Protein AF-A0A814RM51-F1 (afdb_monomer_lite)

Secondary structure (DSSP, 8-state):
-HHHHHHHHHHHHHHHHHHHHHHHHHHHHHHHHHHHHHHHHHHHHHTTS---HHHHHHHHHHHHHHHHHHHHHHHHHHHH-GGGHHHHHHHHHHHHHHHHHHHHHHHHHHHHHHHHHHHHHHHHHHHHHHHHHHHHTT-HHHHHHHHHHHHHHHHHHHHHHHHHHHHHHHHHHTTS-SSHHHHHHHHHHHHHHHHHHHHHHHHHHHHHHHHHHHHHHHHHHHHHTT-

Sequence (227 aa):
MTTYRENFEQRLDLSQKMHFQLNKFNKQYLFYEQWLENIQRTHDTISEQTLTTDERLQRYHDIQIELDKRKQIINALIHDYPQIVQFISIPIQQLLGNIERIKTNLTRKQEEYENQNQQQKDYRSRIKFLFEWLKQTHKYEPLKRENETIRDRIEKILNKVKTFTNRKRQELHQSIDSGYVNDLILTLTERKCDQQIIRSLEKKQEDILQDLLNLKNETTKTIENLD

pLDDT: mean 74.68, std 17.74, range [38.12, 96.5]

Foldseek 3Di:
DVVVVVVVVVVVVLVVLLVVLVVVVVVVLVVLVVVLVVLVVVLVCLVVDPDDLVVSLVVLVVSLVVLVVVLVVLVCSLVVRVSCNVPCVVSSVVSNVSSVVSNVVSVVVSVVSVVVVVVVVVVVVVVVVVVVVCVVVVVVVVVVVVVVVVVVVVVVVVVVVVVVVVVVVVVVVVPDDDPDVVVVCVVVVVVVVVVVVVVVVVVVVVVVVVVVVVVVVVVVVVVVVVD

Structure (mmCIF, N/CA/C/O backbone):
data_AF-A0A814RM51-F1
#
_entry.id   AF-A0A814RM51-F1
#
loop_
_atom_site.group_PDB
_atom_site.id
_atom_site.type_symbol
_atom_site.label_atom_id
_atom_site.label_alt_id
_atom_site.label_comp_id
_atom_site.label_asym_id
_atom_site.label_entity_id
_atom_site.label_seq_id
_atom_site.pdbx_PDB_ins_code
_atom_site.Cartn_x
_atom_site.Cartn_y
_atom_site.Cartn_z
_atom_site.occupancy
_atom_site.B_iso_or_equiv
_atom_site.auth_seq_id
_atom_site.auth_comp_id
_atom_site.auth_asym_id
_atom_site.auth_atom_id
_atom_site.pdbx_PDB_model_num
ATOM 1 N N . MET A 1 1 ? 41.193 6.988 -49.907 1.00 56.72 1 MET A N 1
ATOM 2 C CA . MET A 1 1 ? 39.866 7.631 -49.740 1.00 56.72 1 MET A CA 1
ATOM 3 C C . MET A 1 1 ? 38.816 6.719 -49.093 1.00 56.72 1 MET A C 1
ATOM 5 O O . MET A 1 1 ? 37.845 7.247 -48.573 1.00 56.72 1 MET A O 1
ATOM 9 N N . THR A 1 2 ? 38.983 5.393 -49.075 1.00 61.75 2 THR A N 1
ATOM 10 C CA . THR A 1 2 ? 38.012 4.421 -48.524 1.00 61.75 2 THR A CA 1
ATOM 11 C C . THR A 1 2 ? 37.885 4.453 -46.994 1.00 61.75 2 THR A C 1
ATOM 13 O O . THR A 1 2 ? 36.776 4.523 -46.480 1.00 61.75 2 THR A O 1
ATOM 16 N N . THR A 1 3 ? 38.999 4.567 -46.267 1.00 66.50 3 THR A N 1
ATOM 17 C CA . THR A 1 3 ? 39.033 4.617 -44.789 1.00 66.50 3 THR A CA 1
ATOM 18 C C . THR A 1 3 ? 38.298 5.810 -44.172 1.00 66.50 3 THR A C 1
ATOM 20 O O . THR A 1 3 ? 37.753 5.712 -43.076 1.00 66.50 3 THR A O 1
ATOM 23 N N . TYR A 1 4 ? 38.254 6.956 -44.858 1.00 70.69 4 TYR A N 1
ATOM 24 C CA . TYR A 1 4 ? 37.533 8.140 -44.369 1.00 70.69 4 TYR A CA 1
ATOM 25 C C . TYR A 1 4 ? 36.013 7.973 -44.476 1.00 70.69 4 TYR A C 1
ATOM 27 O O . TYR A 1 4 ? 35.275 8.421 -43.601 1.00 70.69 4 TYR A O 1
ATOM 35 N N . ARG A 1 5 ? 35.557 7.302 -45.539 1.00 73.69 5 ARG A N 1
ATOM 36 C CA . ARG A 1 5 ? 34.144 7.017 -45.786 1.00 73.69 5 ARG A CA 1
ATOM 37 C C . ARG A 1 5 ? 33.615 5.954 -44.825 1.00 73.69 5 ARG A C 1
ATOM 39 O O . ARG A 1 5 ? 32.585 6.178 -44.205 1.00 73.69 5 ARG A O 1
ATOM 46 N N . GLU A 1 6 ? 34.362 4.871 -44.628 1.00 75.56 6 GLU A N 1
ATOM 47 C CA . GLU A 1 6 ? 34.014 3.806 -43.675 1.00 75.56 6 GLU A CA 1
ATOM 48 C C . GLU A 1 6 ? 33.914 4.337 -42.236 1.00 75.56 6 GLU A C 1
ATOM 50 O O . GLU A 1 6 ? 32.940 4.068 -41.537 1.00 75.56 6 GLU A O 1
ATOM 55 N N . ASN A 1 7 ? 34.863 5.179 -41.809 1.00 78.25 7 ASN A N 1
ATOM 56 C CA . ASN A 1 7 ? 34.813 5.822 -40.492 1.00 78.25 7 ASN A CA 1
ATOM 57 C C . ASN A 1 7 ? 33.611 6.767 -40.334 1.00 78.25 7 ASN A C 1
ATOM 59 O O . ASN A 1 7 ? 33.063 6.900 -39.239 1.00 78.25 7 ASN A O 1
ATOM 63 N N . PHE A 1 8 ? 33.205 7.452 -41.405 1.00 78.62 8 PHE A N 1
ATOM 64 C CA . PHE A 1 8 ? 32.035 8.326 -41.381 1.00 78.62 8 PHE A CA 1
ATOM 65 C C . PHE A 1 8 ? 30.731 7.521 -41.306 1.00 78.62 8 PHE A C 1
ATOM 67 O O . PHE A 1 8 ? 29.866 7.833 -40.490 1.00 78.62 8 PHE A O 1
ATOM 74 N N . GLU A 1 9 ? 30.617 6.449 -42.091 1.00 81.50 9 GLU A N 1
ATOM 75 C CA . GLU A 1 9 ? 29.465 5.541 -42.086 1.00 81.50 9 GLU A CA 1
ATOM 76 C C . GLU A 1 9 ? 29.298 4.850 -40.719 1.00 81.50 9 GLU A C 1
ATOM 78 O O . GLU A 1 9 ? 28.191 4.814 -40.184 1.00 81.50 9 GLU A O 1
ATOM 83 N N . GLN A 1 10 ? 30.393 4.418 -40.080 1.00 81.38 10 GLN A N 1
ATOM 84 C CA . GLN A 1 10 ? 30.362 3.856 -38.721 1.00 81.38 10 GLN A CA 1
ATOM 85 C C . GLN A 1 10 ? 29.896 4.866 -37.662 1.00 81.38 10 GLN A C 1
ATOM 87 O O . GLN A 1 10 ? 29.136 4.519 -36.756 1.00 81.38 10 GLN A O 1
ATOM 92 N N . ARG A 1 11 ? 30.321 6.133 -37.765 1.00 82.06 11 ARG A N 1
ATOM 93 C CA . ARG A 1 11 ? 29.866 7.199 -36.855 1.00 82.06 11 ARG A CA 1
ATOM 94 C C . ARG A 1 11 ? 28.383 7.511 -37.040 1.00 82.06 11 ARG A C 1
ATOM 96 O O . ARG A 1 11 ? 27.687 7.738 -36.050 1.00 82.06 11 ARG A O 1
ATOM 103 N N . LEU A 1 12 ? 27.905 7.512 -38.284 1.00 85.81 12 LEU A N 1
ATOM 104 C CA . LEU A 1 12 ? 26.496 7.727 -38.604 1.00 85.81 12 LEU A CA 1
ATOM 105 C C . LEU A 1 12 ? 25.621 6.601 -38.027 1.00 85.81 12 LEU A C 1
ATOM 107 O O . LEU A 1 12 ? 24.632 6.884 -37.353 1.00 85.81 12 LEU A O 1
ATOM 111 N N . ASP A 1 13 ? 26.021 5.343 -38.225 1.00 89.12 13 ASP A N 1
ATOM 112 C CA . ASP A 1 13 ? 25.324 4.165 -37.692 1.00 89.12 13 ASP A CA 1
ATOM 113 C C . ASP A 1 13 ? 25.284 4.170 -36.153 1.00 89.12 13 ASP A C 1
ATOM 115 O O . ASP A 1 13 ? 24.227 3.970 -35.548 1.00 89.12 13 ASP A O 1
ATOM 119 N N . LEU A 1 14 ? 26.404 4.495 -35.494 1.00 88.19 14 LEU A N 1
ATOM 120 C CA . LEU A 1 14 ? 26.442 4.634 -34.036 1.00 88.19 14 LEU A CA 1
ATOM 121 C C . LEU A 1 14 ? 25.493 5.736 -33.544 1.00 88.19 14 LEU A C 1
ATOM 123 O O . LEU A 1 14 ? 24.749 5.522 -32.588 1.00 88.19 14 LEU A O 1
ATOM 127 N N . SER A 1 15 ? 25.482 6.895 -34.208 1.00 89.38 15 SER A N 1
ATOM 128 C CA . SER A 1 15 ? 24.594 8.008 -33.859 1.00 89.38 15 SER A CA 1
ATOM 129 C C . SER A 1 15 ? 23.115 7.621 -33.983 1.00 89.38 15 SER A C 1
ATOM 131 O O . SER A 1 15 ? 22.326 7.894 -33.074 1.00 89.38 15 SER A O 1
ATOM 133 N N . GLN A 1 16 ? 22.744 6.911 -35.051 1.00 91.38 16 GLN A N 1
ATOM 134 C CA . GLN A 1 16 ? 21.384 6.403 -35.246 1.00 91.38 16 GLN A CA 1
ATOM 135 C C . GLN A 1 16 ? 20.991 5.389 -34.162 1.00 91.38 16 GLN A C 1
ATOM 137 O O . GLN A 1 16 ? 19.906 5.495 -33.584 1.00 91.38 16 GLN A O 1
ATOM 142 N N . LYS A 1 17 ? 21.886 4.450 -33.826 1.00 92.81 17 LYS A N 1
ATOM 143 C CA . LYS A 1 17 ? 21.674 3.467 -32.750 1.00 92.81 17 LYS A CA 1
ATOM 144 C C . LYS A 1 17 ? 21.492 4.133 -31.389 1.00 92.81 17 LYS A C 1
ATOM 146 O O . LYS A 1 17 ? 20.557 3.787 -30.667 1.00 92.81 17 LYS A O 1
ATOM 151 N N . MET A 1 18 ? 22.335 5.112 -31.058 1.00 93.38 18 MET A N 1
ATOM 152 C CA . MET A 1 18 ? 22.211 5.891 -29.823 1.00 93.38 18 MET A CA 1
ATOM 153 C C . MET A 1 18 ? 20.866 6.615 -29.753 1.00 93.38 18 MET A C 1
ATOM 155 O O . MET A 1 18 ? 20.184 6.541 -28.734 1.00 93.38 18 MET A O 1
ATOM 159 N N . HIS A 1 19 ? 20.447 7.273 -30.837 1.00 92.44 19 HIS A N 1
ATOM 160 C CA . HIS A 1 19 ? 19.178 7.997 -30.866 1.00 92.44 19 HIS A CA 1
ATOM 161 C C . HIS A 1 19 ? 17.969 7.062 -30.713 1.00 92.44 19 HIS A C 1
ATOM 163 O O . HIS A 1 19 ? 17.045 7.350 -29.949 1.00 92.44 19 HIS A O 1
ATOM 169 N N . PHE A 1 20 ? 17.991 5.906 -31.383 1.00 94.38 20 PHE A N 1
ATOM 170 C CA . PHE A 1 20 ? 16.948 4.891 -31.245 1.00 94.38 20 PHE A CA 1
ATOM 171 C C . PHE A 1 20 ? 16.837 4.375 -29.805 1.00 94.38 20 PHE A C 1
ATOM 173 O O . PHE A 1 20 ? 15.736 4.315 -29.249 1.00 94.38 20 PHE A O 1
ATOM 180 N N . GLN A 1 21 ? 17.971 4.045 -29.182 1.00 93.69 21 GLN A N 1
ATOM 181 C CA . GLN A 1 21 ? 17.998 3.608 -27.790 1.00 93.69 21 GLN A CA 1
ATOM 182 C C . GLN A 1 21 ? 17.507 4.688 -26.839 1.00 93.69 21 GLN A C 1
ATOM 184 O O . GLN A 1 21 ? 16.704 4.385 -25.963 1.00 93.69 21 GLN A O 1
ATOM 189 N N . LEU A 1 22 ? 17.915 5.942 -27.044 1.00 93.50 22 LEU A N 1
ATOM 190 C CA . LEU A 1 22 ? 17.505 7.051 -26.188 1.00 93.50 22 LEU A CA 1
ATOM 191 C C . LEU A 1 22 ? 15.991 7.262 -26.252 1.00 93.50 22 LEU A C 1
ATOM 193 O O . LEU A 1 22 ? 15.337 7.388 -25.222 1.00 93.50 22 LEU A O 1
ATOM 197 N N . ASN A 1 23 ? 15.405 7.205 -27.449 1.00 94.44 23 ASN A N 1
ATOM 198 C CA . ASN A 1 23 ? 13.958 7.310 -27.620 1.00 94.44 23 ASN A CA 1
ATOM 199 C C . ASN A 1 23 ? 13.203 6.154 -26.947 1.00 94.44 23 ASN A C 1
ATOM 201 O O . ASN A 1 23 ? 12.135 6.367 -26.370 1.00 94.44 23 ASN A O 1
ATOM 205 N N . LYS A 1 24 ? 13.736 4.929 -27.011 1.00 94.44 24 LYS A N 1
ATOM 206 C CA . LYS A 1 24 ? 13.130 3.763 -26.354 1.00 94.44 24 LYS A CA 1
ATOM 207 C C . LYS A 1 24 ? 13.249 3.854 -24.829 1.00 94.44 24 LYS A C 1
ATOM 209 O O . LYS A 1 24 ? 12.253 3.637 -24.139 1.00 94.44 24 LYS A O 1
ATOM 214 N N . PHE A 1 25 ? 14.421 4.243 -24.331 1.00 94.94 25 PHE A N 1
ATOM 215 C CA . PHE A 1 25 ? 14.663 4.488 -22.915 1.00 94.94 25 PHE A CA 1
ATOM 216 C C . PHE A 1 25 ? 13.728 5.572 -22.375 1.00 94.94 25 PHE A C 1
ATOM 218 O O . PHE A 1 25 ? 13.034 5.324 -21.399 1.00 94.94 25 PHE A O 1
ATOM 225 N N . ASN A 1 26 ? 13.619 6.725 -23.042 1.00 94.44 26 ASN A N 1
ATOM 226 C CA . ASN A 1 26 ? 12.777 7.836 -22.587 1.00 94.44 26 ASN A CA 1
ATOM 227 C C . ASN A 1 26 ? 11.309 7.425 -22.409 1.00 94.44 26 ASN A C 1
ATOM 229 O O . ASN A 1 26 ? 10.670 7.817 -21.437 1.00 94.44 26 ASN A O 1
ATOM 233 N N . LYS A 1 27 ? 10.774 6.588 -23.308 1.00 94.94 27 LYS A N 1
ATOM 234 C CA . LYS A 1 27 ? 9.411 6.048 -23.167 1.00 94.94 27 LYS A CA 1
ATOM 235 C C . LYS A 1 27 ? 9.265 5.167 -21.926 1.00 94.94 27 LYS A C 1
ATOM 237 O O . LYS A 1 27 ? 8.268 5.275 -21.221 1.00 94.94 27 LYS A O 1
ATOM 242 N N . GLN A 1 28 ? 10.242 4.298 -21.665 1.00 93.75 28 GLN A N 1
ATOM 243 C CA . GLN A 1 28 ? 10.233 3.442 -20.477 1.00 93.75 28 GLN A CA 1
ATOM 244 C C . GLN A 1 28 ? 10.424 4.253 -19.195 1.00 93.75 28 GLN A C 1
ATOM 246 O O . GLN A 1 28 ? 9.718 4.025 -18.220 1.00 93.75 28 GLN A O 1
ATOM 251 N N . TYR A 1 29 ? 11.331 5.225 -19.210 1.00 94.00 29 TYR A N 1
ATOM 252 C CA . TYR A 1 29 ? 11.596 6.117 -18.091 1.00 94.00 29 TYR A CA 1
ATOM 253 C C . TYR A 1 29 ? 10.331 6.880 -17.673 1.00 94.00 29 TYR A C 1
ATOM 255 O O . TYR A 1 29 ? 9.916 6.776 -16.522 1.00 94.00 29 TYR A O 1
ATOM 263 N N . LEU A 1 30 ? 9.649 7.529 -18.625 1.00 94.75 30 LEU A N 1
ATOM 264 C CA . LEU A 1 30 ? 8.391 8.242 -18.369 1.00 94.75 30 LEU A CA 1
ATOM 265 C C . LEU A 1 30 ? 7.295 7.320 -17.823 1.00 94.75 30 LEU A C 1
ATOM 267 O O . LEU A 1 30 ? 6.543 7.704 -16.930 1.00 94.75 30 LEU A O 1
ATOM 271 N N . PHE A 1 31 ? 7.211 6.090 -18.337 1.00 96.50 31 PHE A N 1
ATOM 272 C CA . PHE A 1 31 ? 6.289 5.093 -17.801 1.00 96.50 31 PHE A CA 1
ATOM 273 C C . PHE A 1 31 ? 6.584 4.791 -16.323 1.00 96.50 31 PHE A C 1
ATOM 275 O O . PHE A 1 31 ? 5.658 4.755 -15.513 1.00 96.50 31 PHE A O 1
ATOM 282 N N . TYR A 1 32 ? 7.854 4.595 -15.956 1.00 96.12 32 TYR A N 1
ATOM 283 C CA . TYR A 1 32 ? 8.231 4.308 -14.572 1.00 96.12 32 TYR A CA 1
ATOM 284 C C . TYR A 1 32 ? 8.048 5.508 -13.643 1.00 96.12 32 TYR A C 1
ATOM 286 O O . TYR A 1 32 ? 7.629 5.306 -12.506 1.00 96.12 32 TYR A O 1
ATOM 294 N N . GLU A 1 33 ? 8.282 6.736 -14.109 1.00 94.50 33 GLU A N 1
ATOM 295 C CA . GLU A 1 33 ? 7.961 7.942 -13.335 1.00 94.50 33 GLU A CA 1
ATOM 296 C C . GLU A 1 33 ? 6.466 8.019 -13.013 1.00 94.50 33 GLU A C 1
ATOM 298 O O . GLU A 1 33 ? 6.087 8.113 -11.846 1.00 94.50 33 GLU A O 1
ATOM 303 N N . GLN A 1 34 ? 5.605 7.887 -14.026 1.00 95.69 34 GLN A N 1
ATOM 304 C CA . GLN A 1 34 ? 4.151 7.908 -13.835 1.00 95.69 34 GLN A CA 1
ATOM 305 C C . GLN A 1 34 ? 3.671 6.764 -12.939 1.00 95.69 34 GLN A C 1
ATOM 307 O O . GLN A 1 34 ? 2.779 6.934 -12.106 1.00 95.69 34 GLN A O 1
ATOM 312 N N . TRP A 1 35 ? 4.262 5.582 -13.101 1.00 96.44 35 TRP A N 1
ATOM 313 C CA . TRP A 1 35 ? 3.959 4.439 -12.257 1.00 96.44 35 TRP A CA 1
ATOM 314 C C . TRP A 1 35 ? 4.330 4.706 -10.790 1.00 96.44 35 TRP A C 1
ATOM 316 O O . TRP A 1 35 ? 3.502 4.458 -9.915 1.00 96.44 35 TRP A O 1
ATOM 326 N N . LEU A 1 36 ? 5.507 5.278 -10.510 1.00 94.94 36 LEU A N 1
ATOM 327 C CA . LEU A 1 36 ? 5.916 5.643 -9.148 1.00 94.94 36 LEU A CA 1
ATOM 328 C C . LEU A 1 36 ? 5.001 6.700 -8.528 1.00 94.94 36 LEU A C 1
ATOM 330 O O . LEU A 1 36 ? 4.630 6.570 -7.361 1.00 94.94 36 LEU A O 1
ATOM 334 N N . GLU A 1 37 ? 4.588 7.710 -9.296 1.00 93.44 37 GLU A N 1
ATOM 335 C CA . GLU A 1 37 ? 3.599 8.687 -8.829 1.00 93.44 37 GLU A CA 1
ATOM 336 C C . GLU A 1 37 ? 2.281 8.016 -8.431 1.00 93.44 37 GLU A C 1
ATOM 338 O O . GLU A 1 37 ? 1.704 8.334 -7.391 1.00 93.44 37 GLU A O 1
ATOM 343 N N . ASN A 1 38 ? 1.805 7.065 -9.235 1.00 94.38 38 ASN A N 1
ATOM 344 C CA . ASN A 1 38 ? 0.572 6.341 -8.941 1.00 94.38 38 ASN A CA 1
ATOM 345 C C . ASN A 1 38 ? 0.704 5.454 -7.698 1.00 94.38 38 ASN A C 1
ATOM 347 O O . ASN A 1 38 ? -0.236 5.383 -6.903 1.00 94.38 38 ASN A O 1
ATOM 351 N N . ILE A 1 39 ? 1.862 4.819 -7.488 1.00 93.38 39 ILE A N 1
ATOM 352 C CA . ILE A 1 39 ? 2.143 4.076 -6.254 1.00 93.38 39 ILE A CA 1
ATOM 353 C C . ILE A 1 39 ? 2.125 5.015 -5.046 1.00 93.38 39 ILE A C 1
ATOM 355 O O . ILE A 1 39 ? 1.487 4.691 -4.047 1.00 93.38 39 ILE A O 1
ATOM 359 N N . GLN A 1 40 ? 2.748 6.193 -5.143 1.00 89.94 40 GLN A N 1
ATOM 360 C CA . GLN A 1 40 ? 2.743 7.181 -4.063 1.00 89.94 40 GLN A CA 1
ATOM 361 C C . GLN A 1 40 ? 1.316 7.651 -3.732 1.00 89.94 40 GLN A C 1
ATOM 363 O O . GLN A 1 40 ? 0.917 7.613 -2.573 1.00 89.94 40 GLN A O 1
ATOM 368 N N . ARG A 1 41 ? 0.501 7.992 -4.741 1.00 89.75 41 ARG A N 1
ATOM 369 C CA . ARG A 1 41 ? -0.919 8.352 -4.536 1.00 89.75 41 ARG A CA 1
ATOM 370 C C . ARG A 1 41 ? -1.717 7.212 -3.899 1.00 89.75 41 ARG A C 1
ATOM 372 O O . ARG A 1 41 ? -2.562 7.437 -3.035 1.00 89.75 41 ARG A O 1
ATOM 379 N N . THR A 1 42 ? -1.457 5.977 -4.320 1.00 88.81 42 THR A N 1
ATOM 380 C CA . THR A 1 42 ? -2.115 4.797 -3.745 1.00 88.81 42 THR A CA 1
ATOM 381 C C . THR A 1 42 ? -1.726 4.635 -2.279 1.00 88.81 42 THR A C 1
ATOM 383 O O . THR A 1 42 ? -2.600 4.476 -1.437 1.00 88.81 42 THR A O 1
ATOM 386 N N . HIS A 1 43 ? -0.436 4.747 -1.955 1.00 86.38 43 HIS A N 1
ATOM 387 C CA . HIS A 1 43 ? 0.058 4.718 -0.580 1.00 86.38 43 HIS A CA 1
ATOM 388 C C . HIS A 1 43 ? -0.647 5.752 0.307 1.00 86.38 43 HIS A C 1
ATOM 390 O O . HIS A 1 43 ? -1.117 5.404 1.392 1.00 86.38 43 HIS A O 1
ATOM 396 N N . ASP A 1 44 ? -0.767 6.988 -0.178 1.00 83.88 44 ASP A N 1
ATOM 397 C CA . ASP A 1 44 ? -1.339 8.098 0.586 1.00 83.88 44 ASP A CA 1
ATOM 398 C C . ASP A 1 44 ? -2.852 7.920 0.831 1.00 83.88 44 ASP A C 1
ATOM 400 O O . ASP A 1 44 ? -3.370 8.342 1.860 1.00 83.88 44 ASP A O 1
ATOM 404 N N . THR A 1 45 ? -3.556 7.213 -0.060 1.00 87.50 45 THR A N 1
ATOM 405 C CA . THR A 1 45 ? -5.009 6.978 0.053 1.00 87.50 45 THR A CA 1
ATOM 406 C C . THR A 1 45 ? -5.386 5.702 0.815 1.00 87.50 45 THR A C 1
ATOM 408 O O . THR A 1 45 ? -6.538 5.564 1.227 1.00 87.50 45 THR A O 1
ATOM 411 N N . ILE A 1 46 ? -4.459 4.764 1.070 1.00 84.25 46 ILE A N 1
ATOM 412 C CA . ILE A 1 46 ? -4.764 3.519 1.815 1.00 84.25 46 ILE A CA 1
ATOM 413 C C . ILE A 1 46 ? -5.295 3.810 3.227 1.00 84.25 46 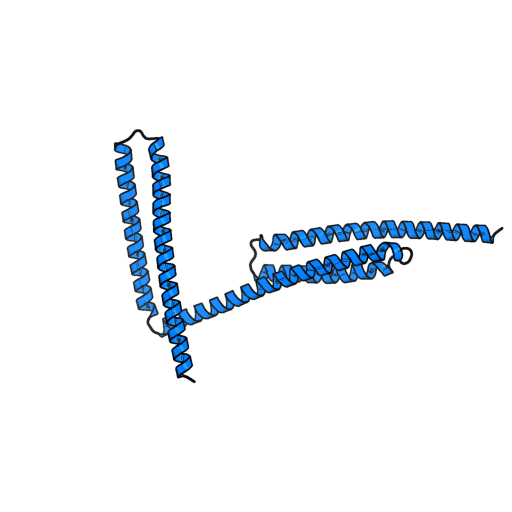ILE A C 1
ATOM 415 O O . ILE A 1 46 ? -6.181 3.101 3.716 1.00 84.25 46 ILE A O 1
ATOM 419 N N . SER A 1 47 ? -4.798 4.862 3.884 1.00 74.69 47 SER A N 1
ATOM 420 C CA . SER A 1 47 ? -5.280 5.261 5.212 1.00 74.69 47 SER A CA 1
ATOM 421 C C . SER A 1 47 ? -6.712 5.796 5.204 1.00 74.69 47 SER A C 1
ATOM 423 O O . SER A 1 47 ? -7.408 5.664 6.207 1.00 74.69 47 SER A O 1
ATOM 425 N N . GLU A 1 48 ? -7.163 6.367 4.086 1.00 78.94 48 GLU A N 1
ATOM 426 C CA . GLU A 1 48 ? -8.482 7.002 3.942 1.00 78.94 48 GLU A CA 1
ATOM 427 C C . GLU A 1 48 ? -9.579 5.999 3.562 1.00 78.94 48 GLU A C 1
ATOM 429 O O . GLU A 1 48 ? -10.770 6.255 3.737 1.00 78.94 48 GLU A O 1
ATOM 434 N N . GLN A 1 49 ? -9.189 4.831 3.055 1.00 79.25 49 GLN A N 1
ATOM 435 C CA . GLN A 1 49 ? -10.122 3.797 2.633 1.00 79.25 49 GLN A CA 1
ATOM 436 C C . GLN A 1 49 ? -10.708 3.046 3.833 1.00 79.25 49 GLN A C 1
ATOM 438 O O . GLN A 1 49 ? -10.027 2.762 4.825 1.00 79.25 49 GLN A O 1
ATOM 443 N N . THR A 1 50 ? -11.979 2.658 3.714 1.00 82.50 50 THR A N 1
ATOM 444 C CA . THR A 1 50 ? -12.700 1.818 4.680 1.00 82.50 50 THR A CA 1
ATOM 445 C C . THR A 1 50 ? -12.251 0.359 4.570 1.00 82.50 50 THR A C 1
ATOM 447 O O . THR A 1 50 ? -12.983 -0.492 4.073 1.00 82.50 50 THR A O 1
ATOM 450 N N . LEU A 1 51 ? -11.020 0.090 5.002 1.00 80.12 51 LEU A N 1
ATOM 451 C CA . LEU A 1 51 ? -10.411 -1.239 5.064 1.00 80.12 51 LEU A CA 1
ATOM 452 C C . LEU A 1 51 ? -10.250 -1.686 6.520 1.00 80.12 51 LEU A C 1
ATOM 454 O O . LEU A 1 51 ? -10.147 -0.867 7.442 1.00 80.12 51 LEU A O 1
ATOM 458 N N . THR A 1 52 ? -10.187 -2.991 6.739 1.00 83.25 52 THR A N 1
ATOM 459 C CA . THR A 1 52 ? -9.719 -3.572 8.002 1.00 83.25 52 THR A CA 1
ATOM 460 C C . THR A 1 52 ? -8.202 -3.402 8.147 1.00 83.25 52 THR A C 1
ATOM 462 O O . THR A 1 52 ? -7.494 -3.104 7.183 1.00 83.25 52 THR A O 1
ATOM 465 N N . THR A 1 53 ? -7.673 -3.557 9.364 1.00 81.94 53 THR A N 1
ATOM 466 C CA . THR A 1 53 ? -6.222 -3.466 9.611 1.00 81.94 53 THR A CA 1
ATOM 467 C C . THR A 1 53 ? -5.447 -4.520 8.820 1.00 81.94 53 THR A C 1
ATOM 469 O O . THR A 1 53 ? -4.439 -4.190 8.204 1.00 81.94 53 THR A O 1
ATOM 472 N N . ASP A 1 54 ? -5.951 -5.755 8.769 1.00 82.25 54 ASP A N 1
ATOM 473 C CA . ASP A 1 54 ? -5.297 -6.853 8.050 1.00 82.25 54 ASP A CA 1
ATOM 474 C C . ASP A 1 54 ? -5.291 -6.612 6.527 1.00 82.25 54 ASP A C 1
ATOM 476 O O . ASP A 1 54 ? -4.273 -6.825 5.873 1.00 82.25 54 ASP A O 1
ATOM 480 N N . GLU A 1 55 ? -6.374 -6.070 5.954 1.00 87.06 55 GLU A N 1
ATOM 481 C CA . GLU A 1 55 ? -6.416 -5.687 4.532 1.00 87.06 55 GLU A CA 1
ATOM 482 C C . GLU A 1 55 ? -5.435 -4.557 4.196 1.00 87.06 55 GLU A C 1
ATOM 484 O O . GLU A 1 55 ? -4.824 -4.570 3.125 1.00 87.06 55 GLU A O 1
ATOM 489 N N . ARG A 1 56 ? -5.260 -3.575 5.094 1.00 86.19 56 ARG A N 1
ATOM 490 C CA . ARG A 1 56 ? -4.254 -2.516 4.904 1.00 86.19 56 ARG A CA 1
ATOM 491 C C . ARG A 1 56 ? -2.842 -3.093 4.907 1.00 86.19 56 ARG A C 1
ATOM 493 O O . ARG A 1 56 ? -2.064 -2.766 4.015 1.00 86.19 56 ARG A O 1
ATOM 500 N N . LEU A 1 57 ? -2.533 -3.967 5.867 1.00 89.12 57 LEU A N 1
ATOM 501 C CA . LEU A 1 57 ? -1.234 -4.641 5.952 1.00 89.12 57 LEU A CA 1
ATOM 502 C C . LEU A 1 57 ? -0.941 -5.454 4.689 1.00 89.12 57 LEU A C 1
ATOM 504 O O . LEU A 1 57 ? 0.139 -5.315 4.117 1.00 89.12 57 LEU A O 1
ATOM 508 N N . GLN A 1 58 ? -1.924 -6.214 4.200 1.00 90.56 58 GLN A N 1
ATOM 509 C CA . GLN A 1 58 ? -1.775 -6.967 2.957 1.00 90.56 58 GLN A CA 1
ATOM 510 C C . GLN A 1 58 ? -1.499 -6.046 1.762 1.00 90.56 58 GLN A C 1
ATOM 512 O O . GLN A 1 58 ? -0.580 -6.306 0.991 1.00 90.56 58 GLN A O 1
ATOM 517 N N . ARG A 1 59 ? -2.223 -4.927 1.625 1.00 91.25 59 ARG A N 1
ATOM 518 C CA . ARG A 1 59 ? -1.979 -3.978 0.525 1.00 91.25 59 ARG A CA 1
ATOM 519 C C . ARG A 1 59 ? -0.592 -3.353 0.575 1.00 91.25 59 ARG A C 1
ATOM 521 O O . ARG A 1 59 ? 0.037 -3.201 -0.470 1.00 91.25 59 ARG A O 1
ATOM 528 N N . TYR A 1 60 ? -0.107 -2.983 1.758 1.00 92.00 60 TYR A N 1
ATOM 529 C CA . TYR A 1 60 ? 1.254 -2.465 1.894 1.00 92.00 60 TYR A CA 1
ATOM 530 C C . TYR A 1 60 ? 2.296 -3.512 1.500 1.00 92.00 60 TYR A C 1
ATOM 532 O O . TYR A 1 60 ? 3.239 -3.185 0.778 1.00 92.00 60 TYR A O 1
ATOM 540 N N . HIS A 1 61 ? 2.085 -4.767 1.895 1.00 91.81 61 HIS A N 1
ATOM 541 C CA . HIS A 1 61 ? 2.940 -5.880 1.503 1.00 91.81 61 HIS A CA 1
ATOM 542 C C . HIS A 1 61 ? 2.941 -6.116 -0.018 1.00 91.81 61 HIS A C 1
ATOM 544 O O . HIS A 1 61 ? 4.006 -6.221 -0.629 1.00 91.81 61 HIS A O 1
ATOM 550 N N . ASP A 1 62 ? 1.769 -6.115 -0.657 1.00 92.69 62 ASP A N 1
ATOM 551 C CA . ASP A 1 62 ? 1.640 -6.295 -2.107 1.00 92.69 62 ASP A CA 1
ATOM 552 C C . ASP A 1 62 ? 2.375 -5.188 -2.884 1.00 92.69 62 ASP A C 1
ATOM 554 O O . ASP A 1 62 ? 3.088 -5.460 -3.855 1.00 92.69 62 ASP A O 1
ATOM 558 N N . ILE A 1 63 ? 2.256 -3.935 -2.427 1.00 94.12 63 ILE A N 1
ATOM 559 C CA . ILE A 1 63 ? 2.971 -2.795 -3.017 1.00 94.12 63 ILE A CA 1
ATOM 560 C C . ILE A 1 63 ? 4.487 -2.959 -2.854 1.00 94.12 63 ILE A C 1
ATOM 562 O O . ILE A 1 63 ? 5.226 -2.693 -3.802 1.00 94.12 63 ILE A O 1
ATOM 566 N N . GLN A 1 64 ? 4.969 -3.410 -1.691 1.00 93.12 64 GLN A N 1
ATOM 567 C CA . GLN A 1 64 ? 6.400 -3.659 -1.475 1.00 93.12 64 GLN A CA 1
ATOM 568 C C . GLN A 1 64 ? 6.944 -4.732 -2.426 1.00 93.12 64 GLN A C 1
ATOM 570 O O . GLN A 1 64 ? 7.996 -4.523 -3.034 1.00 93.12 64 GLN A O 1
ATOM 575 N N . ILE A 1 65 ? 6.216 -5.838 -2.613 1.00 94.50 65 ILE A N 1
ATOM 576 C CA . ILE A 1 65 ? 6.596 -6.893 -3.563 1.00 94.50 65 ILE A CA 1
ATOM 577 C C . ILE A 1 65 ? 6.689 -6.332 -4.985 1.00 94.50 65 ILE A C 1
ATOM 579 O O . ILE A 1 65 ? 7.641 -6.634 -5.711 1.00 94.50 65 ILE A O 1
ATOM 583 N N . GLU A 1 66 ? 5.709 -5.532 -5.408 1.00 94.69 66 GLU A N 1
ATOM 584 C CA . GLU A 1 66 ? 5.725 -4.961 -6.755 1.00 94.69 66 GLU A CA 1
ATOM 585 C C . GLU A 1 66 ? 6.868 -3.952 -6.932 1.00 94.69 66 GLU A C 1
ATOM 587 O O . GLU A 1 66 ? 7.529 -3.959 -7.973 1.00 94.69 66 GLU A O 1
ATOM 592 N N . LEU A 1 67 ? 7.169 -3.149 -5.905 1.00 95.50 67 LEU A N 1
ATOM 593 C CA . LEU A 1 67 ? 8.337 -2.264 -5.886 1.00 95.50 67 LEU A CA 1
ATOM 594 C C . LEU A 1 67 ? 9.643 -3.044 -6.046 1.00 95.50 67 LEU A C 1
ATOM 596 O O . LEU A 1 67 ? 10.482 -2.646 -6.852 1.00 95.50 67 LEU A O 1
ATOM 600 N N . ASP A 1 68 ? 9.801 -4.175 -5.357 1.00 94.88 68 ASP A N 1
ATOM 601 C CA . ASP A 1 68 ? 11.000 -5.010 -5.468 1.00 94.88 68 ASP A CA 1
ATOM 602 C C . ASP A 1 68 ? 11.158 -5.640 -6.852 1.00 94.88 68 ASP A C 1
ATOM 604 O O . ASP A 1 68 ? 12.245 -5.595 -7.438 1.00 94.88 68 ASP A O 1
ATOM 608 N N . LYS A 1 69 ? 10.066 -6.151 -7.428 1.00 95.31 69 LYS A N 1
ATOM 609 C CA . LYS A 1 69 ? 10.066 -6.660 -8.807 1.00 95.31 69 LYS A CA 1
ATOM 610 C C . LYS A 1 69 ? 10.464 -5.568 -9.796 1.00 95.31 69 LYS A C 1
ATOM 612 O O . LYS A 1 69 ? 11.331 -5.779 -10.645 1.00 95.31 69 LYS A O 1
ATOM 617 N N . ARG A 1 70 ? 9.862 -4.378 -9.691 1.00 94.50 70 ARG A N 1
ATOM 618 C CA . ARG A 1 70 ? 10.160 -3.264 -10.603 1.00 94.50 70 ARG A CA 1
ATOM 619 C C . ARG A 1 70 ? 11.569 -2.724 -10.428 1.00 94.50 70 ARG A C 1
ATOM 621 O O . ARG A 1 70 ? 12.201 -2.395 -11.428 1.00 94.50 70 ARG A O 1
ATOM 628 N N . LYS A 1 71 ? 12.086 -2.689 -9.199 1.00 95.56 71 LYS A N 1
ATOM 629 C CA . LYS A 1 71 ? 13.470 -2.304 -8.907 1.00 95.56 71 LYS A CA 1
ATOM 630 C C . LYS A 1 71 ? 14.462 -3.181 -9.666 1.00 95.56 71 LYS A C 1
ATOM 632 O O . LYS A 1 71 ? 15.383 -2.653 -10.281 1.00 95.56 71 LYS A O 1
ATOM 637 N N . GLN A 1 72 ? 14.255 -4.499 -9.665 1.00 94.75 72 GLN A N 1
ATOM 638 C CA . GLN A 1 72 ? 15.106 -5.433 -10.410 1.00 94.75 72 GLN A CA 1
ATOM 639 C C . GLN A 1 72 ? 15.070 -5.152 -11.918 1.00 94.75 72 GLN A C 1
ATOM 641 O O . GLN A 1 72 ? 16.122 -5.097 -12.551 1.00 94.75 72 GLN A O 1
ATOM 646 N N . ILE A 1 73 ? 13.879 -4.903 -12.473 1.00 94.69 73 ILE A N 1
ATOM 647 C CA . ILE A 1 73 ? 13.709 -4.572 -13.896 1.00 94.69 73 ILE A CA 1
ATOM 648 C C . ILE A 1 73 ? 14.416 -3.254 -14.240 1.00 94.69 73 ILE A C 1
ATOM 650 O O . ILE A 1 73 ? 15.190 -3.206 -15.189 1.00 94.69 73 ILE A O 1
ATOM 654 N N . ILE A 1 74 ? 14.192 -2.195 -13.456 1.00 93.75 74 ILE A N 1
ATOM 655 C CA . ILE A 1 74 ? 14.795 -0.873 -13.679 1.00 93.75 74 ILE A CA 1
ATOM 656 C C . ILE A 1 74 ? 16.321 -0.944 -13.584 1.00 93.75 74 ILE A C 1
ATOM 658 O O . ILE A 1 74 ? 17.014 -0.350 -14.405 1.00 93.75 74 ILE A O 1
ATOM 662 N N . ASN A 1 75 ? 16.849 -1.706 -12.625 1.00 92.12 75 ASN A N 1
ATOM 663 C CA . ASN A 1 75 ? 18.288 -1.893 -12.478 1.00 92.12 75 ASN A CA 1
ATOM 664 C C . ASN A 1 75 ? 18.906 -2.613 -13.691 1.00 92.12 75 ASN A C 1
ATOM 666 O O . ASN A 1 75 ? 20.035 -2.317 -14.074 1.00 92.12 75 ASN A O 1
ATOM 670 N N . ALA A 1 76 ? 18.158 -3.518 -14.331 1.00 92.69 76 ALA A N 1
ATOM 671 C CA . ALA A 1 76 ? 18.608 -4.224 -15.528 1.00 92.69 76 ALA A CA 1
ATOM 672 C C . ALA A 1 76 ? 18.612 -3.349 -16.797 1.00 92.69 76 ALA A C 1
ATOM 674 O O . ALA A 1 76 ? 19.377 -3.638 -17.717 1.00 92.69 76 ALA A O 1
ATOM 675 N N . LEU A 1 77 ? 17.842 -2.249 -16.841 1.00 91.31 77 LEU A N 1
ATOM 676 C CA . LEU A 1 77 ? 17.735 -1.384 -18.028 1.00 91.31 77 LEU A CA 1
ATOM 677 C C . LEU A 1 77 ? 19.082 -0.835 -18.503 1.00 91.31 77 LEU A C 1
ATOM 679 O O . LEU A 1 77 ? 19.257 -0.582 -19.692 1.00 91.31 77 LEU A O 1
ATOM 683 N N . ILE A 1 78 ? 20.052 -0.657 -17.604 1.00 90.12 78 ILE A N 1
ATOM 684 C CA . ILE A 1 78 ? 21.371 -0.144 -17.984 1.00 90.12 78 ILE A CA 1
ATOM 685 C C . ILE A 1 78 ? 22.094 -1.084 -18.964 1.00 90.12 78 ILE A C 1
ATOM 687 O O . ILE A 1 78 ? 22.878 -0.628 -19.794 1.00 90.12 78 ILE A O 1
ATOM 691 N N . HIS A 1 79 ? 21.796 -2.385 -18.907 1.00 91.81 79 HIS A N 1
ATOM 692 C CA . HIS A 1 79 ? 22.368 -3.398 -19.791 1.00 91.81 79 HIS A CA 1
ATOM 693 C C . HIS A 1 79 ? 21.652 -3.483 -21.145 1.00 91.81 79 HIS A C 1
ATOM 695 O O . HIS A 1 79 ? 22.273 -3.876 -22.131 1.00 91.81 79 HIS A O 1
ATOM 701 N N . ASP A 1 80 ? 20.390 -3.056 -21.216 1.00 91.56 80 ASP A N 1
ATOM 702 C CA . ASP A 1 80 ? 19.594 -3.054 -22.451 1.00 91.56 80 ASP A CA 1
ATOM 703 C C . ASP A 1 80 ? 19.995 -1.925 -23.416 1.00 91.56 80 ASP A C 1
ATOM 705 O O . ASP A 1 80 ? 19.672 -1.966 -24.608 1.00 91.56 80 ASP A O 1
ATOM 709 N N . TYR A 1 81 ? 20.710 -0.916 -22.909 1.00 92.56 81 TYR A N 1
ATOM 710 C CA . TYR A 1 81 ? 21.047 0.308 -23.635 1.00 92.56 81 TYR A CA 1
ATOM 711 C C . TYR A 1 81 ? 22.549 0.660 -23.577 1.00 92.56 81 TYR A C 1
ATOM 713 O O . TYR A 1 81 ? 22.917 1.759 -23.141 1.00 92.56 81 TYR A O 1
ATOM 721 N N . PRO A 1 82 ? 23.451 -0.239 -24.027 1.00 92.44 82 PRO A N 1
ATOM 722 C CA . PRO A 1 82 ? 24.891 -0.088 -23.820 1.00 92.44 82 PRO A CA 1
ATOM 723 C C . PRO A 1 82 ? 25.484 1.159 -24.495 1.00 92.44 82 PRO A C 1
ATOM 725 O O . PRO A 1 82 ? 26.462 1.720 -24.007 1.00 92.44 82 PRO A O 1
ATOM 728 N N . GLN A 1 83 ? 24.886 1.637 -25.590 1.00 92.19 83 GLN A N 1
ATOM 729 C CA . GLN A 1 83 ? 25.382 2.792 -26.342 1.00 92.19 83 GLN A CA 1
ATOM 730 C C . GLN A 1 83 ? 25.061 4.133 -25.665 1.00 92.19 83 GLN A C 1
ATOM 732 O O . GLN A 1 83 ? 25.628 5.155 -26.049 1.00 92.19 83 GLN A O 1
ATOM 737 N N . ILE A 1 84 ? 24.169 4.156 -24.668 1.00 92.69 84 ILE A N 1
ATOM 738 C CA . ILE A 1 84 ? 23.728 5.388 -23.994 1.00 92.69 84 ILE A CA 1
ATOM 739 C C . ILE A 1 84 ? 23.851 5.336 -22.466 1.00 92.69 84 ILE A C 1
ATOM 741 O O . ILE A 1 84 ? 23.332 6.225 -21.798 1.00 92.69 84 ILE A O 1
ATOM 745 N N . VAL A 1 85 ? 24.560 4.349 -21.905 1.00 93.25 85 VAL A N 1
ATOM 746 C CA . VAL A 1 85 ? 24.719 4.134 -20.447 1.00 93.25 85 VAL A CA 1
ATOM 747 C C . VAL A 1 85 ? 25.034 5.423 -19.687 1.00 93.25 85 VAL A C 1
ATOM 749 O O . VAL A 1 85 ? 24.415 5.714 -18.666 1.00 93.25 85 VAL A O 1
ATOM 752 N N . GLN A 1 86 ? 25.954 6.231 -20.215 1.00 90.94 86 GLN A N 1
ATOM 753 C CA . GLN A 1 86 ? 26.374 7.497 -19.610 1.00 90.94 86 GLN A CA 1
ATOM 754 C C . GLN A 1 86 ? 25.247 8.536 -19.475 1.00 90.94 86 GLN A C 1
ATOM 756 O O . GLN A 1 86 ? 25.300 9.374 -18.582 1.00 90.94 86 GLN A O 1
ATOM 761 N N . PHE A 1 87 ? 24.229 8.481 -20.337 1.00 91.19 87 PHE A N 1
ATOM 762 C CA . PHE A 1 87 ? 23.086 9.398 -20.310 1.00 91.19 87 PHE A CA 1
ATOM 763 C C . PHE A 1 87 ? 21.959 8.905 -19.402 1.00 91.19 87 PHE A C 1
ATOM 765 O O . PHE A 1 87 ? 21.179 9.710 -18.903 1.00 91.19 87 PHE A O 1
ATOM 772 N N . ILE A 1 88 ? 21.864 7.590 -19.195 1.00 93.44 88 ILE A N 1
ATOM 773 C CA . ILE A 1 88 ? 20.730 6.965 -18.503 1.00 93.44 88 ILE A CA 1
ATOM 774 C C . ILE A 1 88 ? 21.050 6.540 -17.069 1.00 93.44 88 ILE A C 1
ATOM 776 O O . ILE A 1 88 ? 20.129 6.270 -16.303 1.00 93.44 88 ILE A O 1
ATOM 780 N N . SER A 1 89 ? 22.328 6.505 -16.682 1.00 93.06 89 SER A N 1
ATOM 781 C CA . SER A 1 89 ? 22.758 6.080 -15.345 1.00 93.06 89 SER A CA 1
ATOM 782 C C . SER A 1 89 ? 22.131 6.923 -14.232 1.00 93.06 89 SER A C 1
ATOM 784 O O . SER A 1 89 ? 21.567 6.367 -13.292 1.00 93.06 89 SER A O 1
ATOM 786 N N . ILE A 1 90 ? 22.167 8.253 -14.363 1.00 93.69 90 ILE A N 1
ATOM 787 C CA . ILE A 1 90 ? 21.587 9.185 -13.388 1.00 93.69 90 ILE A CA 1
ATOM 788 C C . ILE A 1 90 ? 20.055 9.034 -13.326 1.00 93.69 90 ILE A C 1
ATOM 790 O O . ILE A 1 90 ? 19.547 8.805 -12.228 1.00 93.69 90 ILE A O 1
ATOM 794 N N . PRO A 1 91 ? 19.307 9.083 -14.448 1.00 94.50 91 PRO A N 1
ATOM 795 C CA . PRO A 1 91 ? 17.868 8.811 -14.440 1.00 94.50 91 PRO A CA 1
ATOM 796 C C . PRO A 1 91 ? 17.487 7.469 -13.791 1.00 94.50 91 PRO A C 1
ATOM 798 O O . PRO A 1 91 ? 16.568 7.405 -12.977 1.00 94.50 91 PRO A O 1
ATOM 801 N N . ILE A 1 92 ? 18.216 6.387 -14.088 1.00 94.56 92 ILE A N 1
ATOM 802 C CA . ILE A 1 92 ? 17.974 5.075 -13.464 1.00 94.56 92 ILE A CA 1
ATOM 803 C C . ILE A 1 92 ? 18.208 5.148 -11.951 1.00 94.56 92 ILE A C 1
ATOM 805 O O . ILE A 1 92 ? 17.367 4.688 -11.179 1.00 94.56 92 ILE A O 1
ATOM 809 N N . GLN A 1 93 ? 19.308 5.760 -11.504 1.00 95.38 93 GLN A N 1
ATOM 810 C CA . GLN A 1 93 ? 19.583 5.938 -10.076 1.00 95.38 93 GLN A CA 1
ATOM 811 C C . GLN A 1 93 ? 18.504 6.767 -9.370 1.00 95.38 93 GLN A C 1
ATOM 813 O O . GLN A 1 93 ? 18.147 6.449 -8.236 1.00 95.38 93 GLN A O 1
ATOM 818 N N . GLN A 1 94 ? 17.941 7.779 -10.033 1.00 95.12 94 GLN A N 1
ATOM 819 C CA . GLN A 1 94 ? 16.826 8.563 -9.500 1.00 95.12 94 GLN A CA 1
ATOM 820 C C . GLN A 1 94 ? 15.571 7.703 -9.304 1.00 95.12 94 GLN A C 1
ATOM 822 O O . GLN A 1 94 ? 14.978 7.737 -8.225 1.00 95.12 94 GLN A O 1
ATOM 827 N N . LEU A 1 95 ? 15.197 6.877 -10.289 1.00 95.31 95 LEU A N 1
ATOM 828 C CA . LEU A 1 95 ? 14.072 5.942 -10.149 1.00 95.31 95 LEU A CA 1
ATOM 829 C C . LEU A 1 95 ? 14.290 4.960 -8.992 1.00 95.31 95 LEU A C 1
ATOM 831 O O . LEU A 1 95 ? 13.387 4.745 -8.184 1.00 95.31 95 LEU A O 1
ATOM 835 N N . LEU A 1 96 ? 15.495 4.397 -8.879 1.00 95.94 96 LEU A N 1
ATOM 836 C CA . LEU A 1 96 ? 15.846 3.473 -7.799 1.00 95.94 96 LEU A CA 1
ATOM 837 C C . LEU A 1 96 ? 15.798 4.160 -6.426 1.00 95.94 96 LEU A C 1
ATOM 839 O O . LEU A 1 96 ? 15.242 3.601 -5.483 1.00 95.94 96 LEU A O 1
ATOM 843 N N . GLY A 1 97 ? 16.316 5.385 -6.312 1.00 95.00 97 GLY A N 1
ATOM 844 C CA . GLY A 1 97 ? 16.242 6.174 -5.081 1.00 95.00 97 GLY A CA 1
ATOM 845 C C . GLY A 1 97 ? 14.802 6.503 -4.679 1.00 95.00 97 GLY A C 1
ATOM 846 O O . GLY A 1 97 ? 14.445 6.408 -3.504 1.00 95.00 97 GLY A O 1
ATOM 847 N N . ASN A 1 98 ? 13.945 6.818 -5.654 1.00 95.06 98 ASN A N 1
ATOM 848 C CA . ASN A 1 98 ? 12.523 7.046 -5.413 1.00 95.06 98 ASN A CA 1
ATOM 849 C C . ASN A 1 98 ? 11.825 5.778 -4.903 1.00 95.06 98 ASN A C 1
ATOM 851 O O . ASN A 1 98 ? 11.059 5.864 -3.945 1.00 95.06 98 ASN A O 1
ATOM 855 N N . ILE A 1 99 ? 12.128 4.607 -5.478 1.00 94.88 99 ILE A N 1
ATOM 856 C CA . ILE A 1 99 ? 11.624 3.315 -4.986 1.00 94.88 99 ILE A CA 1
ATOM 857 C C . ILE A 1 99 ? 12.011 3.109 -3.521 1.00 94.88 99 ILE A C 1
ATOM 859 O O . ILE A 1 99 ? 11.138 2.824 -2.704 1.00 94.88 99 ILE A O 1
ATOM 863 N N . GLU A 1 100 ? 13.281 3.301 -3.160 1.00 94.75 100 GLU A N 1
ATOM 864 C CA . GLU A 1 100 ? 13.737 3.116 -1.775 1.00 94.75 100 GLU A CA 1
ATOM 865 C C . GLU A 1 100 ? 13.047 4.069 -0.795 1.00 94.75 100 GLU A C 1
ATOM 867 O O . GLU A 1 100 ? 12.648 3.668 0.303 1.00 94.75 100 GLU A O 1
ATOM 872 N N . ARG A 1 101 ? 12.826 5.323 -1.203 1.00 94.12 101 ARG A N 1
ATOM 873 C CA . ARG A 1 101 ? 12.092 6.297 -0.388 1.00 94.12 101 ARG A CA 1
ATOM 874 C C . ARG A 1 101 ? 10.649 5.854 -0.144 1.00 94.12 101 ARG A C 1
ATOM 876 O O . ARG A 1 101 ? 10.173 5.913 0.989 1.00 94.12 101 ARG A O 1
ATOM 883 N N . ILE A 1 102 ? 9.960 5.396 -1.190 1.00 93.00 102 ILE A N 1
ATOM 884 C CA . ILE A 1 102 ? 8.587 4.884 -1.084 1.00 93.00 102 ILE A CA 1
ATOM 885 C C . ILE A 1 102 ? 8.556 3.645 -0.185 1.00 93.00 102 ILE A C 1
ATOM 887 O O . ILE A 1 102 ? 7.720 3.570 0.712 1.00 93.00 102 ILE A O 1
ATOM 891 N N . LYS A 1 103 ? 9.496 2.708 -0.361 1.00 93.25 103 LYS A N 1
ATOM 892 C CA . LYS A 1 103 ? 9.612 1.516 0.490 1.00 93.25 103 LYS A CA 1
ATOM 893 C C . LYS A 1 103 ? 9.796 1.876 1.958 1.00 93.25 103 LYS A C 1
ATOM 895 O O . LYS A 1 103 ? 9.091 1.338 2.798 1.00 93.25 103 LYS A O 1
ATOM 900 N N . THR A 1 104 ? 10.675 2.827 2.260 1.00 92.50 104 THR A N 1
ATOM 901 C CA . THR A 1 104 ? 10.914 3.282 3.638 1.00 92.50 104 THR A CA 1
ATOM 902 C C . THR A 1 104 ? 9.631 3.827 4.273 1.00 92.50 104 THR A C 1
ATOM 904 O O . THR A 1 104 ? 9.296 3.494 5.410 1.00 92.50 104 THR A O 1
ATOM 907 N N . ASN A 1 105 ? 8.867 4.622 3.518 1.00 90.88 105 ASN A N 1
ATOM 908 C CA . ASN A 1 105 ? 7.582 5.147 3.975 1.00 90.88 105 ASN A CA 1
ATOM 909 C C . ASN A 1 105 ? 6.550 4.033 4.211 1.00 90.88 105 ASN A C 1
ATOM 911 O O . ASN A 1 105 ? 5.856 4.061 5.229 1.00 90.88 105 ASN A O 1
ATOM 915 N N . LEU A 1 106 ? 6.489 3.052 3.304 1.00 90.06 106 LEU A N 1
ATOM 916 C CA . LEU A 1 106 ? 5.617 1.882 3.410 1.00 90.06 106 LEU A CA 1
ATOM 917 C C . LEU A 1 106 ? 5.937 1.046 4.647 1.00 90.06 106 LEU A C 1
ATOM 919 O O . LEU A 1 106 ? 5.021 0.709 5.388 1.00 90.06 106 LEU A O 1
ATOM 923 N N . THR A 1 107 ? 7.214 0.740 4.890 1.00 90.50 107 THR A N 1
ATOM 924 C CA . THR A 1 107 ? 7.652 -0.035 6.060 1.00 90.50 107 THR A CA 1
ATOM 925 C C . THR A 1 107 ? 7.240 0.656 7.353 1.00 90.50 107 THR A C 1
ATOM 927 O O . THR A 1 107 ? 6.610 0.036 8.202 1.00 90.50 107 THR A O 1
ATOM 930 N N . ARG A 1 108 ? 7.483 1.968 7.466 1.00 90.06 108 ARG A N 1
ATOM 931 C CA . ARG A 1 108 ? 7.065 2.740 8.643 1.00 90.06 108 ARG A CA 1
ATOM 932 C C . ARG A 1 108 ? 5.553 2.658 8.872 1.00 90.06 108 ARG A C 1
ATOM 934 O O . ARG A 1 108 ? 5.105 2.474 9.999 1.00 90.06 108 ARG A O 1
ATOM 941 N N . LYS A 1 109 ? 4.752 2.790 7.809 1.00 88.25 109 LYS A N 1
ATOM 942 C CA . LYS A 1 109 ? 3.290 2.680 7.917 1.00 88.25 109 LYS A CA 1
ATOM 943 C C . LYS A 1 109 ? 2.845 1.276 8.298 1.00 88.25 109 LYS A C 1
ATOM 945 O O . LYS A 1 109 ? 1.942 1.130 9.116 1.00 88.25 109 LYS A O 1
ATOM 950 N N . GLN A 1 110 ? 3.484 0.257 7.743 1.00 88.56 110 GLN A N 1
ATOM 951 C CA . GLN A 1 110 ? 3.213 -1.128 8.087 1.00 88.56 110 GLN A CA 1
ATOM 952 C C . GLN A 1 110 ? 3.472 -1.391 9.578 1.00 88.56 110 GLN A C 1
ATOM 954 O O . GLN A 1 110 ? 2.580 -1.893 10.255 1.00 88.56 110 GLN A O 1
ATOM 959 N N . GLU A 1 111 ? 4.616 -0.959 10.111 1.00 89.81 111 GLU A N 1
ATOM 960 C CA . GLU A 1 111 ? 4.951 -1.077 11.538 1.00 89.81 111 GLU A CA 1
ATOM 961 C C . GLU A 1 111 ? 3.931 -0.358 12.439 1.00 89.81 111 GLU A C 1
ATOM 963 O O . GLU A 1 111 ? 3.523 -0.885 13.477 1.00 89.81 111 GLU A O 1
ATOM 968 N N . GLU A 1 112 ? 3.465 0.836 12.048 1.00 88.75 112 GLU A N 1
ATOM 969 C CA . GLU A 1 112 ? 2.400 1.555 12.764 1.00 88.75 112 GLU A CA 1
ATOM 970 C C . GLU A 1 112 ? 1.117 0.706 12.866 1.00 88.75 112 GLU A C 1
ATOM 972 O O . GLU A 1 112 ? 0.535 0.584 13.949 1.00 88.75 112 GLU A O 1
ATOM 977 N N . TYR A 1 113 ? 0.686 0.084 11.765 1.00 85.56 113 TYR A N 1
ATOM 978 C CA . TYR A 1 113 ? -0.518 -0.752 11.742 1.00 85.56 113 TYR A CA 1
ATOM 979 C C . TYR A 1 113 ? -0.331 -2.105 12.438 1.00 85.56 113 TYR A C 1
ATOM 981 O O . TYR A 1 113 ? -1.266 -2.586 13.081 1.00 85.56 113 TYR A O 1
ATOM 989 N N . GLU A 1 114 ? 0.853 -2.713 12.365 1.00 88.62 114 GLU A N 1
ATOM 990 C CA . GLU A 1 114 ? 1.181 -3.944 13.095 1.00 88.62 114 GLU A CA 1
ATOM 991 C C . GLU A 1 114 ? 1.116 -3.716 14.607 1.00 88.62 114 GLU A C 1
ATOM 993 O O . GLU A 1 114 ? 0.466 -4.484 15.321 1.00 88.62 114 GLU A O 1
ATOM 998 N N . ASN A 1 115 ? 1.679 -2.603 15.085 1.00 85.88 115 ASN A N 1
ATOM 999 C CA . ASN A 1 115 ? 1.598 -2.204 16.488 1.00 85.88 115 ASN A CA 1
ATOM 1000 C C . ASN A 1 115 ? 0.146 -1.974 16.934 1.00 85.88 115 ASN A C 1
ATOM 1002 O O . ASN A 1 115 ? -0.260 -2.449 17.998 1.00 85.88 115 ASN A O 1
ATOM 1006 N N . GLN A 1 116 ? -0.667 -1.301 16.113 1.00 81.94 116 GLN A N 1
ATOM 1007 C CA . GLN A 1 116 ? -2.098 -1.129 16.392 1.00 81.94 116 GLN A CA 1
ATOM 1008 C C . GLN A 1 116 ? -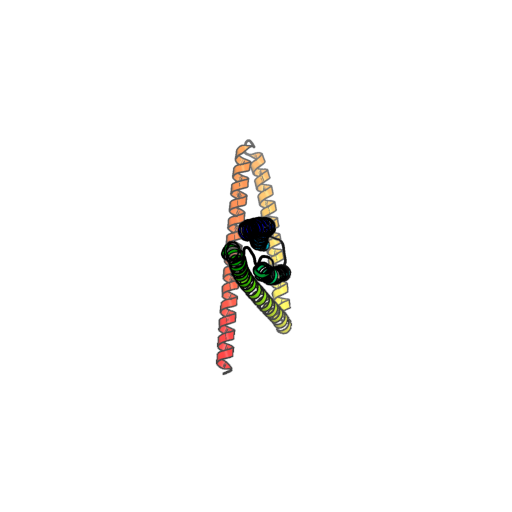2.838 -2.473 16.444 1.00 81.94 116 GLN A C 1
ATOM 1010 O O . GLN A 1 116 ? -3.661 -2.687 17.336 1.00 81.94 116 GLN A O 1
ATOM 1015 N N . ASN A 1 117 ? -2.547 -3.394 15.520 1.00 81.88 117 ASN A N 1
ATOM 1016 C CA . ASN A 1 117 ? -3.164 -4.720 15.494 1.00 81.88 117 ASN A CA 1
ATOM 1017 C C . ASN A 1 117 ? -2.790 -5.530 16.745 1.00 81.88 117 ASN A C 1
ATOM 1019 O O . ASN A 1 117 ? -3.653 -6.149 17.370 1.00 81.88 117 ASN A O 1
ATOM 1023 N N . GLN A 1 118 ? -1.520 -5.480 17.158 1.00 81.62 118 GLN A N 1
ATOM 1024 C CA . GLN A 1 118 ? -1.052 -6.167 18.358 1.00 81.62 118 GLN A CA 1
ATOM 1025 C C . GLN A 1 118 ? -1.727 -5.616 19.618 1.00 81.62 118 GLN A C 1
ATOM 1027 O O . GLN A 1 118 ? -2.282 -6.386 20.401 1.00 81.62 118 GLN A O 1
ATOM 1032 N N . GLN A 1 119 ? -1.795 -4.289 19.764 1.00 75.50 119 GLN A N 1
ATOM 1033 C CA . GLN A 1 119 ? -2.520 -3.660 20.869 1.00 75.50 119 GLN A CA 1
ATOM 1034 C C . GLN A 1 119 ? -3.992 -4.094 20.894 1.00 75.50 119 GLN A C 1
ATOM 1036 O O . GLN A 1 119 ? -4.513 -4.463 21.946 1.00 75.50 119 GLN A O 1
ATOM 1041 N N . GLN A 1 120 ? -4.673 -4.115 19.743 1.00 75.31 120 GLN A N 1
ATOM 1042 C CA . GLN A 1 120 ? -6.064 -4.572 19.662 1.00 75.31 120 GLN A CA 1
ATOM 1043 C C . GLN A 1 120 ? -6.231 -6.042 20.077 1.00 75.31 120 GLN A C 1
ATOM 1045 O O . GLN A 1 120 ? -7.202 -6.374 20.764 1.00 75.31 120 GLN A O 1
ATOM 1050 N N . LYS A 1 121 ? -5.301 -6.925 19.696 1.00 77.94 121 LYS A N 1
ATOM 1051 C CA . LYS A 1 121 ? -5.298 -8.337 20.117 1.00 77.94 121 LYS A CA 1
ATOM 1052 C C . LYS A 1 121 ? -5.095 -8.480 21.624 1.00 77.94 121 LYS A C 1
ATOM 1054 O O . LYS A 1 121 ? -5.820 -9.254 22.260 1.00 77.94 121 LYS A O 1
ATOM 1059 N N . ASP A 1 122 ? -4.194 -7.697 22.205 1.00 77.44 122 ASP A N 1
ATOM 1060 C CA . ASP A 1 122 ? -3.943 -7.689 23.647 1.00 77.44 122 ASP A CA 1
ATOM 1061 C C . ASP A 1 122 ? -5.172 -7.191 24.419 1.00 77.44 122 ASP A C 1
ATOM 1063 O O . ASP A 1 122 ? -5.608 -7.829 25.383 1.00 77.44 122 ASP A O 1
ATOM 1067 N N . TYR A 1 123 ? -5.804 -6.106 23.955 1.00 73.56 123 TYR A N 1
ATOM 1068 C CA . TYR A 1 123 ? -7.052 -5.603 24.534 1.00 73.56 123 TYR A CA 1
ATOM 1069 C C . TYR A 1 123 ? -8.176 -6.636 24.453 1.00 73.56 123 TYR A C 1
ATOM 1071 O O . TYR A 1 123 ? -8.845 -6.885 25.456 1.00 73.56 123 TYR A O 1
ATOM 1079 N N . ARG A 1 124 ? -8.373 -7.289 23.300 1.00 74.69 124 ARG A N 1
ATOM 1080 C C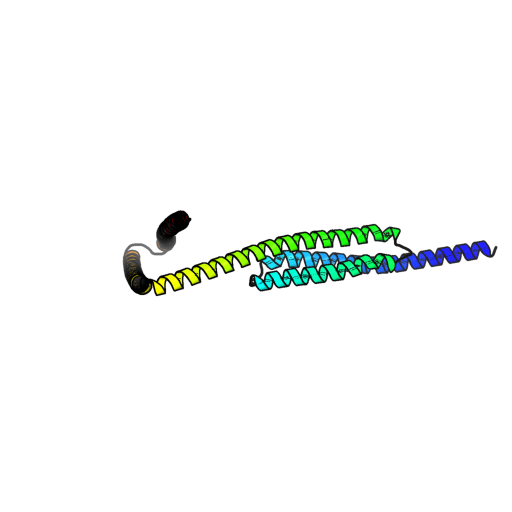A . ARG A 1 124 ? -9.387 -8.349 23.148 1.00 74.69 124 ARG A CA 1
ATOM 1081 C C . ARG A 1 124 ? -9.137 -9.517 24.097 1.00 74.69 124 ARG A C 1
ATOM 1083 O O . ARG A 1 124 ? -10.083 -10.013 24.709 1.00 74.69 124 ARG A O 1
ATOM 1090 N N . SER A 1 125 ? -7.883 -9.934 24.247 1.00 77.56 125 SER A N 1
ATOM 1091 C CA . SER A 1 125 ? -7.503 -11.032 25.141 1.00 77.56 125 SER A CA 1
ATOM 1092 C C . SER A 1 125 ? -7.759 -10.676 26.605 1.00 77.56 125 SER A C 1
ATOM 1094 O O . SER A 1 125 ? -8.367 -11.463 27.331 1.00 77.56 125 SER A O 1
ATOM 1096 N N . ARG A 1 126 ? -7.399 -9.454 27.019 1.00 70.56 126 ARG A N 1
ATOM 1097 C CA . ARG A 1 126 ? -7.696 -8.918 28.356 1.00 70.56 126 ARG A CA 1
ATOM 1098 C C . ARG A 1 126 ? -9.193 -8.823 28.627 1.00 70.56 126 ARG A C 1
ATOM 1100 O O . ARG A 1 126 ? -9.642 -9.268 29.677 1.00 70.56 126 ARG A O 1
ATOM 1107 N N . ILE A 1 127 ? -9.973 -8.295 27.682 1.00 71.94 127 ILE A N 1
ATOM 1108 C CA . ILE A 1 127 ? -11.436 -8.216 27.798 1.00 71.94 127 ILE A CA 1
ATOM 1109 C C . ILE A 1 127 ? -12.025 -9.618 27.961 1.00 71.94 127 ILE A C 1
ATOM 1111 O O . ILE A 1 127 ? -12.827 -9.840 28.864 1.00 71.94 127 ILE A O 1
ATOM 1115 N N . LYS A 1 128 ? -11.602 -10.582 27.134 1.00 74.56 128 LYS A N 1
ATOM 1116 C CA . LYS A 1 128 ? -12.060 -11.974 27.228 1.00 74.56 128 LYS A CA 1
ATOM 1117 C C . LYS A 1 128 ? -11.732 -12.588 28.592 1.00 74.56 128 LYS A C 1
ATOM 1119 O O . LYS A 1 128 ? -12.601 -13.215 29.190 1.00 74.56 128 LYS A O 1
ATOM 1124 N N . PHE A 1 129 ? -10.512 -12.378 29.087 1.00 76.81 129 PHE A N 1
ATOM 1125 C CA . PHE A 1 129 ? -10.101 -12.829 30.416 1.00 76.81 129 PHE A CA 1
ATOM 1126 C C . PHE A 1 129 ? -10.976 -12.221 31.519 1.00 76.81 129 PHE A C 1
ATOM 1128 O O . PHE A 1 129 ? -11.512 -12.962 32.336 1.00 76.81 129 PHE A O 1
ATOM 1135 N N . LEU A 1 130 ? -11.182 -10.900 31.510 1.00 72.81 130 LEU A N 1
ATOM 1136 C CA . LEU A 1 130 ? -12.029 -10.215 32.492 1.00 72.81 130 LEU A CA 1
ATOM 1137 C C . LEU A 1 130 ? -13.472 -10.728 32.456 1.00 72.81 130 LEU A C 1
ATOM 1139 O O . LEU A 1 130 ? -14.070 -10.947 33.505 1.00 72.81 130 LEU A O 1
ATOM 1143 N N . PHE A 1 131 ? -14.024 -10.963 31.263 1.00 71.69 131 PHE A N 1
ATOM 1144 C CA . PHE A 1 131 ? -15.356 -11.545 31.112 1.00 71.69 131 PHE A CA 1
ATOM 1145 C C . PHE A 1 131 ? -15.453 -12.945 31.724 1.00 71.69 131 PHE A C 1
ATOM 1147 O O . PHE A 1 131 ? -16.418 -13.227 32.434 1.00 71.69 131 PHE A O 1
ATOM 1154 N N . GLU A 1 132 ? -14.478 -13.820 31.474 1.00 78.94 132 GLU A N 1
ATOM 1155 C CA . GLU A 1 132 ? -14.469 -15.165 32.060 1.00 78.94 132 GLU A CA 1
ATOM 1156 C C . GLU A 1 132 ? -14.240 -15.136 33.575 1.00 78.94 132 GLU A C 1
ATOM 1158 O O . GLU A 1 132 ? -14.945 -15.817 34.320 1.00 78.94 132 GLU A O 1
ATOM 1163 N N . TRP A 1 133 ? -13.346 -14.275 34.060 1.00 76.62 133 TRP A N 1
ATOM 1164 C CA . TRP A 1 133 ? -13.134 -14.065 35.490 1.00 76.62 133 TRP A CA 1
ATOM 1165 C C . TRP A 1 133 ? -14.404 -13.555 36.198 1.00 76.62 133 TRP A C 1
ATOM 1167 O O . TRP A 1 133 ? -14.774 -14.056 37.263 1.00 76.62 133 TRP A O 1
ATOM 1177 N N . LEU A 1 134 ? -15.139 -12.617 35.591 1.00 66.38 134 LEU A N 1
ATOM 1178 C CA . LEU A 1 134 ? -16.418 -12.123 36.120 1.00 66.38 134 LEU A CA 1
ATOM 1179 C C . LEU A 1 134 ? -17.492 -13.217 36.185 1.00 66.38 134 LEU A C 1
ATOM 1181 O O . LEU A 1 134 ? -18.261 -13.266 37.150 1.00 66.38 134 LEU A O 1
ATOM 1185 N N . LYS A 1 135 ? -17.553 -14.103 35.181 1.00 69.62 135 LYS A N 1
ATOM 1186 C CA . LYS A 1 135 ? -18.463 -15.260 35.195 1.00 69.62 135 LYS A CA 1
ATOM 1187 C C . LYS A 1 135 ? -18.122 -16.226 36.330 1.00 69.62 135 LYS A C 1
ATOM 1189 O O . LYS A 1 135 ? -19.022 -16.660 37.049 1.00 69.62 135 LYS A O 1
ATOM 1194 N N . GLN A 1 136 ? -16.837 -16.540 36.504 1.00 72.94 136 GLN A N 1
ATOM 1195 C CA . GLN A 1 136 ? -16.361 -17.494 37.511 1.00 72.94 136 GLN A CA 1
ATOM 1196 C C . GLN A 1 1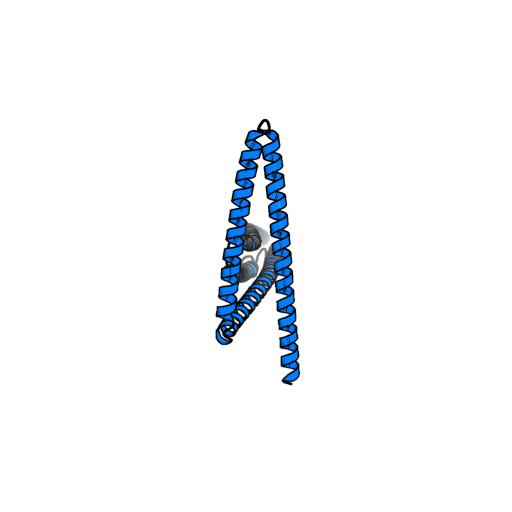36 ? -16.536 -16.983 38.944 1.00 72.94 136 GLN A C 1
ATOM 1198 O O . GLN A 1 136 ? -16.892 -17.751 39.829 1.00 72.94 136 GLN A O 1
ATOM 1203 N N . THR A 1 137 ? -16.362 -15.681 39.178 1.00 60.69 137 THR A N 1
ATOM 1204 C CA . THR A 1 137 ? -16.488 -15.076 40.517 1.00 60.69 137 THR A CA 1
ATOM 1205 C C . THR A 1 137 ? -17.935 -14.892 40.994 1.00 60.69 137 THR A C 1
ATOM 1207 O O . THR A 1 137 ? -18.155 -14.264 42.027 1.00 60.69 137 THR A O 1
ATOM 1210 N N . HIS A 1 138 ? -18.939 -15.389 40.256 1.00 57.12 138 HIS A N 1
ATOM 1211 C CA . HIS A 1 138 ? -20.378 -15.194 40.520 1.00 57.12 138 HIS A CA 1
ATOM 1212 C C . HIS A 1 138 ? -20.822 -13.719 40.654 1.00 57.12 138 HIS A C 1
ATOM 1214 O O . HIS A 1 138 ? -21.983 -13.448 40.955 1.00 57.12 138 HIS A O 1
ATOM 1220 N N . LYS A 1 139 ? -19.937 -12.753 40.362 1.00 53.34 139 LYS A N 1
ATOM 1221 C CA . LYS A 1 139 ? -20.228 -11.312 40.345 1.00 53.34 139 LYS A CA 1
ATOM 1222 C C . LYS A 1 139 ? -20.938 -10.869 39.065 1.00 53.34 139 LYS A C 1
ATOM 1224 O O . LYS A 1 139 ? -21.553 -9.807 39.058 1.00 53.34 139 LYS A O 1
ATOM 1229 N N . TYR A 1 140 ? -20.905 -11.680 38.002 1.00 56.72 140 TYR A N 1
ATOM 1230 C CA . TYR A 1 140 ? -21.542 -11.354 36.724 1.00 56.72 140 TYR A CA 1
ATOM 1231 C C . TYR A 1 140 ? -23.061 -11.160 36.827 1.00 56.72 140 TYR A C 1
ATOM 1233 O O . TYR A 1 140 ? -23.576 -10.178 36.309 1.00 56.72 140 TYR A O 1
ATOM 1241 N N . GLU A 1 141 ? -23.784 -12.052 37.507 1.00 60.47 141 GLU A N 1
ATOM 1242 C CA . GLU A 1 141 ? -25.247 -11.945 37.622 1.00 60.47 141 GLU A CA 1
ATOM 1243 C C . GLU A 1 141 ? -25.719 -10.749 38.471 1.00 60.47 141 GLU A C 1
ATOM 1245 O O . GLU A 1 141 ? -26.609 -10.023 38.027 1.00 60.47 141 GLU A O 1
ATOM 1250 N N . PRO A 1 142 ? -25.111 -10.459 39.637 1.00 60.41 142 PRO A N 1
ATOM 1251 C CA . PRO A 1 142 ? -25.368 -9.220 40.367 1.00 60.41 142 PRO A CA 1
ATOM 1252 C C . PRO A 1 142 ? -25.104 -7.963 39.524 1.00 60.41 142 PRO A C 1
ATOM 1254 O O . PRO A 1 142 ? -25.986 -7.116 39.410 1.00 60.41 142 PRO A O 1
ATOM 1257 N N . LEU A 1 143 ? -23.942 -7.875 38.862 1.00 57.19 143 LEU A N 1
ATOM 1258 C CA . LEU A 1 143 ? -23.571 -6.718 38.035 1.00 57.19 143 LEU A CA 1
ATOM 1259 C C . LEU A 1 143 ? -24.466 -6.564 36.799 1.00 57.19 143 LEU A C 1
ATOM 1261 O O . LEU A 1 143 ? -24.793 -5.448 36.402 1.00 57.19 143 LEU A O 1
ATOM 1265 N N . LYS A 1 144 ? -24.890 -7.674 36.186 1.00 61.34 144 LYS A N 1
ATOM 1266 C CA . LYS A 1 144 ? -25.815 -7.684 35.046 1.00 61.34 144 LYS A CA 1
ATOM 1267 C C . LYS A 1 144 ? -27.186 -7.136 35.440 1.00 61.34 144 LYS A C 1
ATOM 1269 O O . LYS A 1 144 ? -27.690 -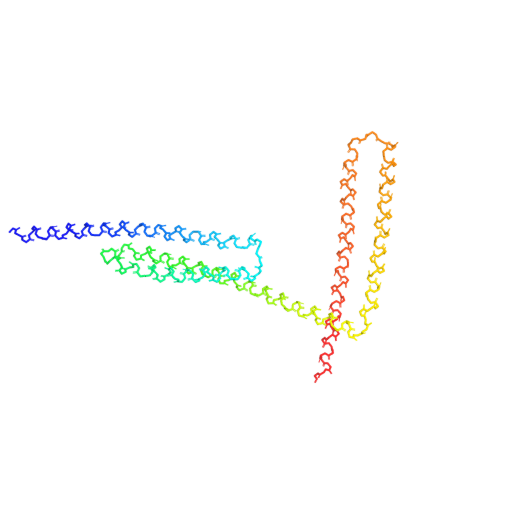6.246 34.757 1.00 61.34 144 LYS A O 1
ATOM 1274 N N . ARG A 1 145 ? -27.742 -7.590 36.569 1.00 65.19 145 ARG A N 1
ATOM 1275 C CA . ARG A 1 145 ? -29.012 -7.064 37.102 1.00 65.19 145 ARG A CA 1
ATOM 1276 C C . ARG A 1 145 ? -28.914 -5.588 37.465 1.00 65.19 145 ARG A C 1
ATOM 1278 O O . ARG A 1 145 ? -29.847 -4.827 37.215 1.00 65.19 145 ARG A O 1
ATOM 1285 N N . GLU A 1 146 ? -27.791 -5.161 38.034 1.00 60.75 146 GLU A N 1
ATOM 1286 C CA . GLU A 1 146 ? -27.565 -3.758 38.383 1.00 60.75 146 GLU A CA 1
ATOM 1287 C C . GLU A 1 146 ? -27.515 -2.872 37.125 1.00 60.75 146 GLU A C 1
ATOM 1289 O O . GLU A 1 146 ? -28.166 -1.827 37.071 1.00 60.75 146 GLU A O 1
ATOM 1294 N N . ASN A 1 147 ? -26.858 -3.343 36.058 1.00 62.84 147 ASN A N 1
ATOM 1295 C CA . ASN A 1 147 ? -26.819 -2.666 34.758 1.00 62.84 147 ASN A CA 1
ATOM 1296 C C . ASN A 1 147 ? -28.198 -2.585 34.079 1.00 62.84 147 ASN A C 1
ATOM 1298 O O . ASN A 1 147 ? -28.561 -1.539 33.539 1.00 62.84 147 ASN A O 1
ATOM 1302 N N . GLU A 1 148 ? -28.988 -3.661 34.125 1.00 67.19 148 GLU A N 1
ATOM 1303 C CA . GLU A 1 148 ? -30.376 -3.675 33.639 1.00 67.19 148 GLU A CA 1
ATOM 1304 C C . GLU A 1 148 ? -31.247 -2.679 34.424 1.00 67.19 148 GLU A C 1
ATOM 1306 O O . GLU A 1 148 ? -31.969 -1.878 33.834 1.00 67.19 148 GLU A O 1
ATOM 1311 N N . THR A 1 149 ? -31.081 -2.617 35.748 1.00 68.00 149 THR A N 1
ATOM 1312 C CA . THR A 1 149 ? -31.797 -1.663 36.612 1.00 68.00 149 THR A CA 1
ATOM 1313 C C . THR A 1 149 ? -31.428 -0.208 36.296 1.00 68.00 149 THR A C 1
ATOM 1315 O O . THR A 1 149 ? -32.282 0.687 36.309 1.00 68.00 149 THR A O 1
ATOM 1318 N N . ILE A 1 150 ? -30.152 0.059 36.002 1.00 54.34 150 ILE A N 1
ATOM 1319 C CA . ILE A 1 150 ? -29.678 1.382 35.578 1.00 54.34 150 ILE A CA 1
ATOM 1320 C C . ILE A 1 150 ? -30.252 1.744 34.204 1.00 54.34 150 ILE A C 1
ATOM 1322 O O . ILE A 1 150 ? -30.697 2.879 34.023 1.00 54.34 150 ILE A O 1
ATOM 1326 N N . ARG A 1 151 ? -30.292 0.800 33.256 1.00 57.38 151 ARG A N 1
ATOM 1327 C CA . ARG A 1 151 ? -30.881 1.008 31.925 1.00 57.38 151 ARG A CA 1
ATOM 1328 C C . ARG A 1 151 ? -32.363 1.379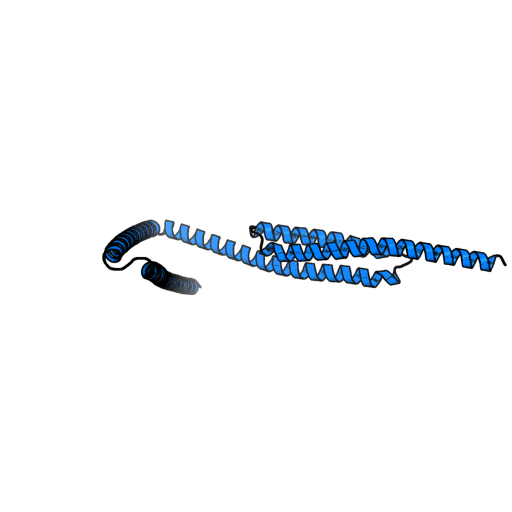 32.023 1.00 57.38 151 ARG A C 1
ATOM 1330 O O . ARG A 1 151 ? -32.751 2.415 31.489 1.00 57.38 151 ARG A O 1
ATOM 1337 N N . ASP A 1 152 ? -33.141 0.637 32.806 1.00 73.62 152 ASP A N 1
ATOM 1338 C CA . ASP A 1 152 ? -34.559 0.930 33.054 1.00 73.62 152 ASP A CA 1
ATOM 1339 C C . ASP A 1 152 ? -34.771 2.307 33.701 1.00 73.62 152 ASP A C 1
ATOM 1341 O O . ASP A 1 152 ? -35.724 3.032 33.394 1.00 73.62 152 ASP A O 1
ATOM 1345 N N . ARG A 1 153 ? -33.878 2.704 34.617 1.00 63.09 153 ARG A N 1
ATOM 1346 C CA . ARG A 1 153 ? -33.905 4.042 35.228 1.00 63.09 153 ARG A CA 1
ATOM 1347 C C . ARG A 1 153 ? -33.621 5.137 34.205 1.00 63.09 153 ARG A C 1
ATOM 1349 O O . ARG A 1 153 ? -34.328 6.145 34.208 1.00 63.09 153 ARG A O 1
ATOM 1356 N N . ILE A 1 154 ? -32.627 4.947 33.339 1.00 53.69 154 ILE A N 1
ATOM 1357 C CA . ILE A 1 154 ? -32.294 5.890 32.264 1.00 53.69 154 ILE A CA 1
ATOM 1358 C C . ILE A 1 154 ? -33.476 6.028 31.304 1.00 53.69 154 ILE A C 1
ATOM 1360 O O . ILE A 1 154 ? -33.863 7.146 30.977 1.00 53.69 154 ILE A O 1
ATOM 1364 N N . GLU A 1 155 ? -34.112 4.925 30.920 1.00 69.25 155 GLU A N 1
ATOM 1365 C CA . GLU A 1 155 ? -35.251 4.935 30.002 1.00 69.25 155 GLU A CA 1
ATOM 1366 C C . GLU A 1 155 ? -36.480 5.636 30.604 1.00 69.25 155 GLU A C 1
ATOM 1368 O O . GLU A 1 155 ? -37.134 6.451 29.948 1.00 69.25 155 GLU A O 1
ATOM 1373 N N . LYS A 1 156 ? -36.743 5.443 31.904 1.00 74.75 156 LYS A N 1
ATOM 1374 C CA . LYS A 1 156 ? -37.768 6.209 32.637 1.00 74.75 156 LYS A CA 1
ATOM 1375 C C . LYS A 1 156 ? -37.456 7.704 32.696 1.00 74.75 156 LYS A C 1
ATOM 1377 O O . LYS A 1 156 ? -38.375 8.516 32.574 1.00 74.75 156 LYS A O 1
ATOM 1382 N N . ILE A 1 157 ? -36.195 8.081 32.901 1.00 61.72 157 ILE A N 1
ATOM 1383 C CA . ILE A 1 157 ? -35.773 9.489 32.905 1.00 61.72 157 ILE A CA 1
ATOM 1384 C C . ILE A 1 157 ? -35.935 10.088 31.506 1.00 61.72 157 ILE A C 1
ATOM 1386 O O . ILE A 1 157 ? -36.543 11.148 31.385 1.00 61.72 157 ILE A O 1
ATOM 1390 N N . LEU A 1 158 ? -35.488 9.396 30.457 1.00 57.78 158 LEU A N 1
ATOM 1391 C CA . LEU A 1 158 ? -35.650 9.824 29.065 1.00 57.78 158 LEU A CA 1
ATOM 1392 C C . LEU A 1 158 ? -37.124 10.019 28.702 1.00 57.78 158 LEU A C 1
ATOM 1394 O O . LEU A 1 158 ? -37.479 11.047 28.130 1.00 57.78 158 LEU A O 1
ATOM 1398 N N . ASN A 1 159 ? -38.001 9.098 29.104 1.00 71.75 159 ASN A N 1
ATOM 1399 C CA . ASN A 1 159 ? -39.440 9.242 28.892 1.00 71.75 159 ASN A CA 1
ATOM 1400 C C . ASN A 1 159 ? -40.025 10.434 29.661 1.00 71.75 159 ASN A C 1
ATOM 1402 O O . ASN A 1 159 ? -40.822 11.184 29.104 1.00 71.75 159 ASN A O 1
ATOM 1406 N N . LYS A 1 160 ? -39.602 10.678 30.909 1.00 67.31 160 LYS A N 1
ATOM 1407 C CA . LYS A 1 160 ? -40.019 11.873 31.667 1.00 67.31 160 LYS A CA 1
ATOM 1408 C C . LYS A 1 160 ? -39.549 13.168 31.011 1.00 67.31 160 LYS A C 1
ATOM 1410 O O . LYS A 1 160 ? -40.338 14.105 30.916 1.00 67.31 160 LYS A O 1
ATOM 1415 N N . VAL A 1 161 ? -38.302 13.210 30.545 1.00 56.25 161 VAL A N 1
ATOM 1416 C CA . VAL A 1 161 ? -37.749 14.351 29.807 1.00 56.25 161 VAL A CA 1
ATOM 1417 C C . VAL A 1 161 ? -38.553 14.570 28.532 1.00 56.25 161 VAL A C 1
ATOM 1419 O O . VAL A 1 161 ? -39.037 15.670 28.321 1.00 56.25 161 VAL A O 1
ATOM 1422 N N . LYS A 1 162 ? -38.817 13.526 27.744 1.00 58.22 162 LYS A N 1
ATOM 1423 C CA . LYS A 1 162 ? -39.625 13.610 26.519 1.00 58.22 162 LYS A CA 1
ATOM 1424 C C . LYS A 1 162 ? -41.030 14.159 26.786 1.00 58.22 162 LYS A C 1
ATOM 1426 O O . LYS A 1 162 ? -41.484 15.053 26.075 1.00 58.22 162 LYS A O 1
ATOM 1431 N N . THR A 1 163 ? -41.701 13.687 27.836 1.00 66.06 163 THR A N 1
ATOM 1432 C CA . THR A 1 163 ? -43.025 14.187 28.239 1.00 66.06 163 THR A CA 1
ATOM 1433 C C . THR A 1 163 ? -42.970 15.641 28.707 1.00 66.06 163 THR A C 1
ATOM 1435 O O . THR A 1 163 ? -43.835 16.434 28.338 1.00 66.06 163 THR A O 1
ATOM 1438 N N . PHE A 1 164 ? -41.944 16.020 29.473 1.00 55.88 164 PHE A N 1
ATOM 1439 C CA . PHE A 1 164 ? -41.726 17.403 29.896 1.00 55.88 164 PHE A CA 1
ATOM 1440 C C . PHE A 1 164 ? -41.461 18.328 28.702 1.00 55.88 164 PHE A C 1
ATOM 1442 O O . PHE A 1 164 ? -42.084 19.382 28.606 1.00 55.88 164 PHE A O 1
ATOM 1449 N N . THR A 1 165 ? -40.608 17.919 27.762 1.00 55.06 165 THR A N 1
ATOM 1450 C CA . THR A 1 165 ? -40.308 18.672 26.538 1.00 55.06 165 THR A CA 1
ATOM 1451 C C . THR A 1 165 ? -41.553 18.832 25.671 1.00 55.06 165 THR A C 1
ATOM 1453 O O . THR A 1 165 ? -41.824 19.931 25.197 1.00 55.06 165 THR A O 1
ATOM 1456 N N . ASN A 1 166 ? -42.365 17.782 25.519 1.00 59.78 166 ASN A N 1
ATOM 1457 C CA . ASN A 1 166 ? -43.631 17.852 24.784 1.00 59.78 166 ASN A CA 1
ATOM 1458 C C . ASN A 1 166 ? -44.637 18.794 25.455 1.00 59.78 166 ASN A C 1
ATOM 1460 O O . ASN A 1 166 ? -45.266 19.602 24.775 1.00 59.78 166 ASN A O 1
ATOM 1464 N N . ARG A 1 167 ? -44.750 18.740 26.787 1.00 59.94 167 ARG A N 1
ATOM 1465 C CA . ARG A 1 167 ? -45.610 19.645 27.556 1.00 59.94 167 ARG A CA 1
ATOM 1466 C C . ARG A 1 167 ? -45.136 21.093 27.446 1.00 59.94 167 ARG A C 1
ATOM 1468 O O . ARG A 1 167 ? -45.943 21.974 27.177 1.00 59.94 167 ARG A O 1
ATOM 1475 N N . LYS A 1 168 ? -43.828 21.341 27.565 1.00 55.47 168 LYS A N 1
ATOM 1476 C CA . LYS A 1 168 ? -43.246 22.674 27.376 1.00 55.47 168 LYS A CA 1
ATOM 1477 C C . LYS A 1 168 ? -43.427 23.190 25.954 1.00 55.47 168 LYS A C 1
ATOM 1479 O O . LYS A 1 168 ? -43.718 24.364 25.801 1.00 55.47 168 LYS A O 1
ATOM 1484 N N . ARG A 1 169 ? -43.336 22.328 24.936 1.00 51.28 169 ARG A N 1
ATOM 1485 C CA . ARG A 1 169 ? -43.621 22.665 23.531 1.00 51.28 169 ARG A CA 1
ATOM 1486 C C . ARG A 1 169 ? -45.091 23.059 23.321 1.00 51.28 169 ARG A C 1
ATOM 1488 O O . ARG A 1 169 ? -45.360 24.024 22.618 1.00 51.28 169 ARG A O 1
ATOM 1495 N N . GLN A 1 170 ? -46.034 22.361 23.958 1.00 55.59 170 GLN A N 1
ATOM 1496 C CA . GLN A 1 170 ? -47.463 22.709 23.925 1.00 55.59 170 GLN A CA 1
ATOM 1497 C C . GLN A 1 170 ? -47.770 24.016 24.673 1.00 55.59 170 GLN A C 1
ATOM 1499 O O . GLN A 1 170 ? -48.530 24.834 24.167 1.00 55.59 170 GLN A O 1
ATOM 1504 N N . GLU A 1 171 ? -47.144 24.236 25.833 1.00 52.00 171 GLU A N 1
ATOM 1505 C CA . GLU A 1 171 ? -47.246 25.489 26.597 1.00 52.00 171 GLU A CA 1
ATOM 1506 C C . GLU A 1 171 ? -46.632 26.676 25.822 1.00 52.00 171 GLU A C 1
ATOM 1508 O O . GLU A 1 171 ? -47.196 27.767 25.834 1.00 52.00 171 GLU A O 1
ATOM 1513 N N . LEU A 1 172 ? -45.530 26.467 25.085 1.00 45.28 172 LEU A N 1
ATOM 1514 C CA . LEU A 1 172 ? -44.898 27.493 24.242 1.00 45.28 172 LEU A CA 1
ATOM 1515 C C . LEU A 1 172 ? -45.759 27.866 23.023 1.00 45.28 172 LEU A C 1
ATOM 1517 O O . LEU A 1 172 ? -45.872 29.043 22.686 1.00 45.28 172 LEU A O 1
ATOM 1521 N N . HIS A 1 173 ? -46.407 26.881 22.387 1.00 46.22 173 HIS A N 1
ATOM 1522 C CA . HIS A 1 173 ? -47.348 27.116 21.283 1.00 46.22 173 HIS A CA 1
ATOM 1523 C C . HIS A 1 173 ? -48.601 27.896 21.707 1.00 46.22 173 HIS A C 1
ATOM 1525 O O . HIS A 1 173 ? -49.269 28.466 20.848 1.00 46.22 173 HIS A O 1
ATOM 1531 N N . GLN A 1 174 ? -48.917 27.943 23.005 1.00 46.44 174 GLN A N 1
ATOM 1532 C CA . GLN A 1 174 ? -50.045 28.709 23.535 1.00 46.44 174 GLN A CA 1
ATOM 1533 C C . GLN A 1 174 ? -49.688 30.151 23.926 1.00 46.44 174 GLN A C 1
ATOM 1535 O O . GLN A 1 174 ? -50.614 30.917 24.181 1.00 46.44 174 GLN A O 1
ATOM 1540 N N . SER A 1 175 ? -48.404 30.552 23.974 1.00 43.38 175 SER A N 1
ATOM 1541 C CA . SER A 1 175 ? -48.039 31.869 24.528 1.00 43.38 175 SER A CA 1
ATOM 1542 C C . SER A 1 175 ? -47.282 32.853 23.627 1.00 43.38 175 SER A C 1
ATOM 1544 O O . SER A 1 175 ? -47.203 34.004 24.045 1.00 43.38 175 SER A O 1
ATOM 1546 N N . ILE A 1 176 ? -46.725 32.510 22.451 1.00 38.12 176 ILE A N 1
ATOM 1547 C CA . ILE A 1 176 ? -45.969 33.490 21.624 1.00 38.12 176 ILE A CA 1
ATOM 1548 C C . ILE A 1 176 ? -46.068 33.213 20.103 1.00 38.12 176 ILE A C 1
ATOM 1550 O O . ILE A 1 176 ? -45.945 32.070 19.663 1.00 38.12 176 ILE A O 1
ATOM 1554 N N . ASP A 1 177 ? -46.237 34.287 19.312 1.00 49.16 177 ASP A N 1
ATOM 1555 C CA . ASP A 1 177 ? -46.183 34.344 17.838 1.00 49.16 177 ASP A CA 1
ATOM 1556 C C . ASP A 1 177 ? -44.939 33.625 17.261 1.00 49.16 177 ASP A C 1
ATOM 1558 O O . ASP A 1 177 ? -43.795 33.863 17.653 1.00 49.16 177 ASP A O 1
ATOM 1562 N N . SER A 1 178 ? -45.175 32.686 16.340 1.00 46.50 178 SER A N 1
ATOM 1563 C CA . SER A 1 178 ? -44.587 31.334 16.420 1.00 46.50 178 SER A CA 1
ATOM 1564 C C . SER A 1 178 ? -43.342 31.015 15.569 1.00 46.50 178 SER A C 1
ATOM 1566 O O . SER A 1 178 ? -42.931 29.857 15.514 1.00 46.50 178 SER A O 1
ATOM 1568 N N . GLY A 1 179 ? -42.704 31.982 14.910 1.00 46.94 179 GLY A N 1
ATOM 1569 C CA . GLY A 1 179 ? -41.618 31.673 13.959 1.00 46.94 179 GLY A CA 1
ATOM 1570 C C . GLY A 1 179 ? -40.214 31.646 14.570 1.00 46.94 179 GLY A C 1
ATOM 1571 O O . GLY A 1 179 ? -39.534 30.628 14.586 1.00 46.94 179 GLY A O 1
ATOM 1572 N N . TYR A 1 180 ? -39.764 32.790 15.080 1.00 42.31 180 TYR A N 1
ATOM 1573 C CA . TYR A 1 180 ? -38.333 33.056 15.281 1.00 42.31 180 TYR A CA 1
ATOM 1574 C C . TYR A 1 180 ? -37.794 32.614 16.652 1.00 42.31 180 TYR A C 1
ATOM 1576 O O . TYR A 1 180 ? -36.623 32.278 16.812 1.00 42.31 180 TYR A O 1
ATOM 1584 N N . VAL A 1 181 ? -38.665 32.585 17.662 1.00 41.41 181 VAL A N 1
ATOM 1585 C CA . VAL A 1 181 ? -38.313 32.186 19.035 1.00 41.41 181 VAL A CA 1
ATOM 1586 C C . VAL A 1 181 ? -38.181 30.659 19.152 1.00 41.41 181 VAL A C 1
ATOM 1588 O O . VAL A 1 181 ? -37.394 30.167 19.961 1.00 41.41 181 VAL A O 1
ATOM 1591 N N . ASN A 1 182 ? -38.885 29.907 18.298 1.00 45.34 182 ASN A N 1
ATOM 1592 C CA . ASN A 1 182 ? -38.875 28.445 18.292 1.00 45.34 182 ASN A CA 1
ATOM 1593 C C . ASN A 1 182 ? -37.529 27.861 17.844 1.00 45.34 182 ASN A C 1
ATOM 1595 O O . ASN A 1 182 ? -37.015 26.984 18.533 1.00 45.34 182 ASN A O 1
ATOM 1599 N N . ASP A 1 183 ? -36.908 28.387 16.786 1.00 47.53 183 ASP A N 1
ATOM 1600 C CA . ASP A 1 183 ? -35.611 27.884 16.301 1.00 47.53 183 ASP A CA 1
ATOM 1601 C C . ASP A 1 183 ? -34.464 28.179 17.275 1.00 47.53 183 ASP A C 1
ATOM 1603 O O . ASP A 1 183 ? -33.595 27.334 17.511 1.00 47.53 183 ASP A O 1
ATOM 1607 N N . LEU A 1 184 ? -34.478 29.352 17.917 1.00 43.44 184 LEU A N 1
ATOM 1608 C CA . LEU A 1 184 ? -33.441 29.728 18.878 1.00 43.44 184 LEU A CA 1
ATOM 1609 C C . LEU A 1 184 ? -33.538 28.897 20.167 1.00 43.44 184 LEU A C 1
ATOM 1611 O O . LEU A 1 184 ? -32.520 28.457 20.703 1.00 43.44 184 LEU A O 1
ATOM 1615 N N . ILE A 1 185 ? -34.757 28.634 20.648 1.00 45.41 185 ILE A N 1
ATOM 1616 C CA . ILE A 1 185 ? -34.986 27.779 21.817 1.00 45.41 185 ILE A CA 1
ATOM 1617 C C . ILE A 1 185 ? -34.679 26.316 21.492 1.00 45.41 185 ILE A C 1
ATOM 1619 O O . ILE A 1 185 ? -34.071 25.653 22.332 1.00 45.41 185 ILE A O 1
ATOM 1623 N N . LEU A 1 186 ? -35.023 25.816 20.299 1.00 48.22 186 LEU A N 1
ATOM 1624 C CA . LEU A 1 186 ? -34.675 24.456 19.875 1.00 48.22 186 LEU A CA 1
ATOM 1625 C C . LEU A 1 186 ? -33.151 24.271 19.880 1.00 48.22 186 LEU A C 1
ATOM 1627 O O . LEU A 1 186 ? -32.636 23.398 20.575 1.00 48.22 186 LEU A O 1
ATOM 1631 N N . THR A 1 187 ? -32.431 25.201 19.244 1.00 52.50 187 THR A N 1
ATOM 1632 C CA . THR A 1 187 ? -30.964 25.171 19.137 1.00 52.50 187 THR A CA 1
ATOM 1633 C C . THR A 1 187 ? -30.275 25.284 20.504 1.00 52.50 187 THR A C 1
ATOM 1635 O O . THR A 1 187 ? -29.273 24.616 20.767 1.00 52.50 187 THR A O 1
ATOM 1638 N N . LEU A 1 188 ? -30.797 26.120 21.411 1.00 44.91 188 LEU A N 1
ATOM 1639 C CA . LEU A 1 188 ? -30.238 26.285 22.759 1.00 44.91 188 LEU A CA 1
ATOM 1640 C C . LEU A 1 188 ? -30.583 25.115 23.693 1.00 44.91 188 LEU A C 1
ATOM 1642 O O . LEU A 1 188 ? -29.778 24.774 24.562 1.00 44.91 188 LEU A O 1
ATOM 1646 N N . THR A 1 189 ? -31.748 24.488 23.521 1.00 49.19 189 THR A N 1
ATOM 1647 C CA . THR A 1 189 ? -32.181 23.344 24.338 1.00 49.19 189 THR A CA 1
ATOM 1648 C C . THR A 1 189 ? -31.452 22.069 23.924 1.00 49.19 189 THR A C 1
ATOM 1650 O O . THR A 1 189 ? -30.977 21.348 24.799 1.00 49.19 189 THR A O 1
ATOM 1653 N N . GLU A 1 190 ? -31.275 21.838 22.619 1.00 47.53 190 GLU A N 1
ATOM 1654 C CA . GLU A 1 190 ? -30.460 20.739 22.084 1.00 47.53 190 GLU A CA 1
ATOM 1655 C C . GLU A 1 190 ? -29.007 20.869 22.558 1.00 47.53 190 GLU A C 1
ATOM 1657 O O . GLU A 1 190 ? -28.505 19.971 23.231 1.00 47.53 190 GLU A O 1
ATOM 1662 N N . ARG A 1 191 ? -28.384 22.049 22.407 1.00 53.22 191 ARG A N 1
ATOM 1663 C CA . ARG A 1 191 ? -27.016 22.290 22.908 1.00 53.22 191 ARG A CA 1
ATOM 1664 C C . ARG A 1 191 ? -26.856 22.087 24.414 1.00 53.22 191 ARG A C 1
ATOM 1666 O O . ARG A 1 191 ? -25.822 21.587 24.857 1.00 53.22 191 ARG A O 1
ATOM 1673 N N . LYS A 1 192 ? -27.835 22.496 25.225 1.00 50.34 192 LYS A N 1
ATOM 1674 C CA . LYS A 1 192 ? -27.754 22.363 26.689 1.00 50.34 192 LYS A CA 1
ATOM 1675 C C . LYS A 1 192 ? -27.978 20.918 27.147 1.00 50.34 192 LYS A C 1
ATOM 1677 O O . LYS A 1 192 ? -27.318 20.486 28.094 1.00 50.34 192 LYS A O 1
ATOM 1682 N N . CYS A 1 193 ? -28.863 20.174 26.480 1.00 46.72 193 CYS A N 1
ATOM 1683 C CA . CYS A 1 193 ? -29.034 18.738 26.703 1.00 46.72 193 CYS A CA 1
ATOM 1684 C C . CYS A 1 193 ? -27.779 17.962 26.298 1.00 46.72 193 CYS A C 1
ATOM 1686 O O . CYS A 1 193 ? -27.293 17.163 27.099 1.00 46.72 193 CYS A O 1
ATOM 1688 N N . ASP A 1 194 ? -27.199 18.261 25.137 1.00 50.03 194 ASP A N 1
ATOM 1689 C CA . ASP A 1 194 ? -25.970 17.621 24.666 1.00 50.03 194 ASP A CA 1
ATOM 1690 C C . ASP A 1 194 ? -24.811 17.863 25.637 1.00 50.03 194 ASP A C 1
ATOM 1692 O O . ASP A 1 194 ? -24.116 16.927 26.019 1.00 50.03 194 ASP A O 1
ATOM 1696 N N . GLN A 1 195 ? -24.654 19.088 26.150 1.00 52.06 195 GLN A N 1
ATOM 1697 C CA . GLN A 1 195 ? -23.623 19.394 27.147 1.00 52.06 195 GLN A CA 1
ATOM 1698 C C . GLN A 1 195 ? -23.831 18.678 28.489 1.00 52.06 195 GLN A C 1
ATOM 1700 O O . GLN A 1 195 ? -22.855 18.292 29.131 1.00 52.06 195 GLN A O 1
ATOM 1705 N N . GLN A 1 196 ? -25.072 18.490 28.947 1.00 52.59 196 GLN A N 1
ATOM 1706 C CA . GLN A 1 196 ? -25.338 17.731 30.176 1.00 52.59 196 GLN A CA 1
ATOM 1707 C C . GLN A 1 196 ? -25.098 16.229 29.991 1.00 52.59 196 GLN A C 1
ATOM 1709 O O . GLN A 1 196 ? -24.600 15.575 30.912 1.00 52.59 196 GLN A O 1
ATOM 1714 N N . ILE A 1 197 ? -25.414 15.693 28.809 1.00 46.53 197 ILE A N 1
ATOM 1715 C CA . ILE A 1 197 ? -25.119 14.307 28.439 1.00 46.53 197 ILE A CA 1
ATOM 1716 C C . ILE A 1 197 ? -23.604 14.106 28.361 1.00 46.53 197 ILE A C 1
ATOM 1718 O O . ILE A 1 197 ? -23.100 13.190 29.004 1.00 46.53 197 ILE A O 1
ATOM 1722 N N . ILE A 1 198 ? -22.877 14.997 27.679 1.00 44.94 198 ILE A N 1
ATOM 1723 C CA . ILE A 1 198 ? -21.411 14.961 27.583 1.00 44.94 198 ILE A CA 1
ATOM 1724 C C . ILE A 1 198 ? -20.783 14.995 28.978 1.00 44.94 198 ILE A C 1
ATOM 1726 O O . ILE A 1 198 ? -20.054 14.073 29.315 1.00 44.94 198 ILE A O 1
ATOM 1730 N N . ARG A 1 199 ? -21.162 15.940 29.850 1.00 52.47 199 ARG A N 1
ATOM 1731 C CA . ARG A 1 199 ? -20.634 15.998 31.230 1.00 52.47 199 ARG A CA 1
ATOM 1732 C C . ARG A 1 199 ? -20.945 14.747 32.055 1.00 52.47 199 ARG A C 1
ATOM 1734 O O . ARG A 1 199 ? -20.151 14.341 32.898 1.00 52.47 199 ARG A O 1
ATOM 1741 N N . SER A 1 200 ? -22.110 14.133 31.839 1.00 46.53 200 SER A N 1
ATOM 1742 C CA . SER A 1 200 ? -22.485 12.889 32.526 1.00 46.53 200 SER A CA 1
ATOM 1743 C C . SER A 1 200 ? -21.695 11.684 32.006 1.00 46.53 200 SER A C 1
ATOM 1745 O O . SER A 1 200 ? -21.410 10.766 32.774 1.00 46.53 200 SER A O 1
ATOM 1747 N N . LEU A 1 201 ? -21.349 11.678 30.716 1.00 41.28 201 LEU A N 1
ATOM 1748 C CA . LEU A 1 201 ? -20.503 10.660 30.097 1.00 41.28 201 LEU A CA 1
ATOM 1749 C C . LEU A 1 201 ? -19.031 10.836 30.490 1.00 41.28 201 LEU A C 1
ATOM 1751 O O . LEU A 1 201 ? -18.404 9.847 30.849 1.00 41.28 201 LEU A O 1
ATOM 1755 N N . GLU A 1 202 ? -18.519 12.068 30.516 1.00 49.19 202 GLU A N 1
ATOM 1756 C CA . GLU A 1 202 ? -17.168 12.410 30.988 1.00 49.19 202 GLU A CA 1
ATOM 1757 C C . GLU A 1 202 ? -16.972 11.977 32.443 1.00 49.19 202 GLU A C 1
ATOM 1759 O O . GLU A 1 202 ? -16.018 11.269 32.751 1.00 49.19 202 GLU A O 1
ATOM 1764 N N . LYS A 1 203 ? -17.933 12.290 33.323 1.00 58.50 203 LYS A N 1
ATOM 1765 C CA . LYS A 1 203 ? -17.886 11.851 34.722 1.00 58.50 203 LYS A CA 1
ATOM 1766 C C . LYS A 1 203 ? -17.884 10.325 34.855 1.00 58.50 203 LYS A C 1
ATOM 1768 O O . LYS A 1 203 ? -17.093 9.774 35.608 1.00 58.50 203 LYS A O 1
ATOM 1773 N N . LYS A 1 204 ? -18.733 9.625 34.092 1.00 51.47 204 LYS A N 1
ATOM 1774 C CA . LYS A 1 204 ? -18.737 8.151 34.083 1.00 51.47 204 LYS A CA 1
ATOM 1775 C C . LYS A 1 204 ? -17.427 7.567 33.559 1.00 51.47 204 LYS A C 1
ATOM 1777 O O . LYS A 1 204 ? -17.001 6.522 34.036 1.00 51.47 204 LYS A O 1
ATOM 1782 N N . GLN A 1 205 ? -16.812 8.199 32.565 1.00 46.53 205 GLN A N 1
ATOM 1783 C CA . GLN A 1 205 ? -15.515 7.782 32.044 1.00 46.53 205 GLN A CA 1
ATOM 1784 C C . GLN A 1 205 ? -14.415 7.956 33.098 1.00 46.53 205 GLN A C 1
ATOM 1786 O O . GLN A 1 205 ? -13.572 7.073 33.237 1.00 46.53 205 GLN A O 1
ATOM 1791 N N . GLU A 1 206 ? -14.444 9.052 33.856 1.00 57.25 206 GLU A N 1
ATOM 1792 C CA . GLU A 1 206 ? -13.511 9.321 34.953 1.00 57.25 206 GLU A CA 1
ATOM 1793 C C . GLU A 1 206 ? -13.663 8.309 36.101 1.00 57.25 206 GLU A C 1
ATOM 1795 O O . GLU A 1 206 ? -12.667 7.734 36.539 1.00 57.25 206 GLU A O 1
ATOM 1800 N N . ASP A 1 207 ? -14.901 7.987 36.492 1.00 57.47 207 ASP A N 1
ATOM 1801 C CA . ASP A 1 207 ? -15.192 6.954 37.498 1.00 57.47 207 ASP A CA 1
ATOM 1802 C C . ASP A 1 207 ? -14.636 5.576 37.064 1.00 57.47 207 ASP A C 1
ATOM 1804 O O . ASP A 1 207 ? -13.946 4.899 37.828 1.00 57.47 207 ASP A O 1
ATOM 1808 N N . ILE A 1 208 ? -14.850 5.183 35.799 1.00 52.50 208 ILE A N 1
ATOM 1809 C CA . ILE A 1 208 ? -14.332 3.917 35.243 1.00 52.50 208 ILE A CA 1
ATOM 1810 C C . ILE A 1 208 ? -12.798 3.896 35.222 1.00 52.50 208 ILE A C 1
ATOM 1812 O O . ILE A 1 208 ? -12.184 2.868 35.515 1.00 52.50 208 ILE A O 1
ATOM 1816 N N . LEU A 1 209 ? -12.158 5.009 34.854 1.00 56.38 209 LEU A N 1
ATOM 1817 C CA . LEU A 1 209 ? -10.698 5.108 34.851 1.00 56.38 209 LEU A CA 1
ATOM 1818 C C . LEU A 1 209 ? -10.129 4.951 36.263 1.00 56.38 209 LEU A C 1
ATOM 1820 O O . LEU A 1 209 ? -9.119 4.266 36.426 1.00 56.38 209 LEU A O 1
ATOM 1824 N N . GLN A 1 210 ? -10.790 5.524 37.270 1.00 63.47 210 GLN A N 1
ATOM 1825 C CA . GLN A 1 210 ? -10.381 5.402 38.665 1.00 63.47 210 GLN A CA 1
ATOM 1826 C C . GLN A 1 210 ? -10.499 3.959 39.175 1.00 63.47 210 GLN A C 1
ATOM 1828 O O . GLN A 1 210 ? -9.569 3.456 39.812 1.00 63.47 210 GLN A O 1
ATOM 1833 N N . ASP A 1 211 ? -11.585 3.263 38.835 1.00 63.22 211 ASP A N 1
ATOM 1834 C CA . ASP A 1 211 ? -11.775 1.850 39.179 1.00 63.22 211 ASP A CA 1
ATOM 1835 C C . ASP A 1 211 ? -10.701 0.957 38.546 1.00 63.22 211 ASP A C 1
ATOM 1837 O O . ASP A 1 211 ? -10.128 0.091 39.211 1.00 63.22 211 ASP A O 1
ATOM 1841 N N . LEU A 1 212 ? -10.356 1.199 37.276 1.00 52.44 212 LEU A N 1
ATOM 1842 C CA . LEU A 1 212 ? -9.277 0.478 36.594 1.00 52.44 212 LEU A CA 1
ATOM 1843 C C . LEU A 1 212 ? -7.906 0.736 37.235 1.00 52.44 212 LEU A C 1
ATOM 1845 O O . LEU A 1 212 ? -7.069 -0.169 37.293 1.00 52.44 212 LEU A O 1
ATOM 1849 N N . LEU A 1 213 ? -7.667 1.953 37.727 1.00 64.25 213 LEU A N 1
ATOM 1850 C CA . LEU A 1 213 ? -6.429 2.327 38.412 1.00 64.25 213 LEU A CA 1
ATOM 1851 C C . LEU A 1 213 ? -6.314 1.639 39.778 1.00 64.25 213 LEU A C 1
ATOM 1853 O O . LEU A 1 213 ? -5.250 1.122 40.122 1.00 64.25 213 LEU A O 1
ATOM 1857 N N . ASN A 1 214 ? -7.419 1.567 40.519 1.00 71.06 214 ASN A N 1
ATOM 1858 C CA . ASN A 1 214 ? -7.498 0.836 41.780 1.00 71.06 214 ASN A CA 1
ATOM 1859 C C . ASN A 1 214 ? -7.250 -0.662 41.562 1.00 71.06 214 ASN A C 1
ATOM 1861 O O . ASN A 1 214 ? -6.402 -1.245 42.236 1.00 71.06 214 ASN A O 1
ATOM 1865 N N . LEU A 1 215 ? -7.894 -1.252 40.549 1.00 60.97 215 LEU A N 1
ATOM 1866 C CA . LEU A 1 215 ? -7.708 -2.657 40.184 1.00 60.97 215 LEU A CA 1
ATOM 1867 C C . LEU A 1 215 ? -6.247 -2.959 39.815 1.00 60.97 215 LEU A C 1
ATOM 1869 O O . LEU A 1 215 ? -5.687 -3.972 40.237 1.00 60.97 215 LEU A O 1
ATOM 1873 N N . LYS A 1 216 ? -5.601 -2.065 39.054 1.00 69.00 216 LYS A N 1
ATOM 1874 C CA . LYS A 1 216 ? -4.173 -2.170 38.724 1.00 69.00 216 LYS A CA 1
ATOM 1875 C C . LYS A 1 216 ? -3.321 -2.185 39.994 1.00 69.00 216 LYS A C 1
ATOM 1877 O O . LYS A 1 216 ? -2.477 -3.061 40.131 1.00 69.00 216 LYS A O 1
ATOM 1882 N N . ASN A 1 217 ? -3.553 -1.254 40.917 1.00 68.56 217 ASN A N 1
ATOM 1883 C CA . ASN A 1 217 ? -2.777 -1.142 42.154 1.00 68.56 217 ASN A CA 1
ATOM 1884 C C . ASN A 1 217 ? -2.958 -2.358 43.075 1.00 68.56 217 ASN A C 1
ATOM 1886 O O . ASN A 1 217 ? -1.985 -2.834 43.657 1.00 68.56 217 ASN A O 1
ATOM 1890 N N . GLU A 1 218 ? -4.179 -2.880 43.195 1.00 71.56 218 GLU A N 1
ATOM 1891 C CA . GLU A 1 218 ? -4.451 -4.121 43.933 1.00 71.56 218 GLU A CA 1
ATOM 1892 C C . GLU A 1 218 ? -3.739 -5.320 43.299 1.00 71.56 218 GLU A C 1
ATOM 1894 O O . GLU A 1 218 ? -3.136 -6.133 44.003 1.00 71.56 218 GLU A O 1
ATOM 1899 N N . THR A 1 219 ? -3.743 -5.396 41.967 1.00 56.97 219 THR A N 1
ATOM 1900 C CA . THR A 1 219 ? -3.060 -6.465 41.229 1.00 56.97 219 THR A CA 1
ATOM 1901 C C . THR A 1 219 ? -1.545 -6.389 41.429 1.00 56.97 219 THR A C 1
ATOM 1903 O O . THR A 1 219 ? -0.928 -7.406 41.730 1.00 56.97 219 THR A O 1
ATOM 1906 N N . THR A 1 220 ? -0.946 -5.195 41.345 1.00 66.06 220 THR A N 1
ATOM 1907 C CA . THR A 1 220 ? 0.491 -4.992 41.592 1.00 66.06 220 THR A CA 1
ATOM 1908 C C . THR A 1 220 ? 0.885 -5.403 43.010 1.00 66.06 220 THR A C 1
ATOM 1910 O O . THR A 1 220 ? 1.813 -6.187 43.165 1.00 66.06 220 THR A O 1
ATOM 1913 N N . LYS A 1 221 ? 0.134 -4.979 44.037 1.00 69.81 221 LYS A N 1
ATOM 1914 C CA . LYS A 1 221 ? 0.381 -5.398 45.430 1.00 69.81 221 LYS A CA 1
ATOM 1915 C C . LYS A 1 221 ? 0.277 -6.908 45.622 1.00 69.81 221 LYS A C 1
ATOM 1917 O O . LYS A 1 221 ? 0.988 -7.483 46.434 1.00 69.81 221 LYS A O 1
ATOM 1922 N N . THR A 1 222 ? -0.649 -7.551 44.917 1.00 62.03 222 THR A N 1
ATOM 1923 C CA . THR A 1 222 ? -0.823 -9.006 45.004 1.00 62.03 222 THR A CA 1
ATOM 1924 C C . THR A 1 222 ? 0.369 -9.735 44.389 1.00 62.03 222 THR A C 1
ATOM 1926 O O . THR A 1 222 ? 0.812 -10.728 44.949 1.00 62.03 222 THR A O 1
ATOM 1929 N N . ILE A 1 223 ? 0.908 -9.224 43.279 1.00 58.06 223 ILE A N 1
ATOM 1930 C CA . ILE A 1 223 ? 2.114 -9.761 42.637 1.00 58.06 223 ILE A CA 1
ATOM 1931 C C . ILE A 1 223 ? 3.342 -9.566 43.539 1.00 58.06 223 ILE A C 1
ATOM 1933 O O . ILE A 1 223 ? 4.074 -10.520 43.754 1.00 58.06 223 ILE A O 1
ATOM 1937 N N . GLU A 1 224 ? 3.518 -8.386 44.137 1.00 60.38 224 GLU A N 1
ATOM 1938 C CA . GLU A 1 224 ? 4.626 -8.093 45.068 1.00 60.38 224 GLU A CA 1
ATOM 1939 C C . GLU A 1 224 ? 4.605 -8.948 46.347 1.00 60.38 224 GLU A C 1
ATOM 1941 O O . GLU A 1 224 ? 5.640 -9.125 46.975 1.00 60.38 224 GLU A O 1
ATOM 1946 N N . ASN A 1 225 ? 3.443 -9.477 46.743 1.00 57.84 225 ASN A N 1
ATOM 1947 C CA . ASN A 1 225 ? 3.306 -10.386 47.888 1.00 57.84 225 ASN A CA 1
ATOM 1948 C C . ASN A 1 225 ? 3.482 -11.873 47.516 1.00 57.84 225 ASN A C 1
ATOM 1950 O O . ASN A 1 225 ? 3.380 -12.730 48.396 1.00 57.84 225 ASN A O 1
ATOM 1954 N N . LEU A 1 226 ? 3.636 -12.188 46.225 1.00 51.47 226 LEU A N 1
ATOM 1955 C CA . LEU A 1 226 ? 3.853 -13.546 45.711 1.00 51.47 226 LEU A CA 1
ATOM 1956 C C . LEU A 1 226 ? 5.329 -13.830 45.368 1.00 51.47 226 LEU A C 1
ATOM 1958 O O . LEU A 1 226 ? 5.654 -14.999 45.153 1.00 51.47 226 LEU A O 1
ATOM 1962 N N . ASP A 1 227 ? 6.180 -12.797 45.347 1.00 41.84 227 ASP A N 1
ATOM 1963 C CA . ASP A 1 227 ? 7.653 -12.877 45.335 1.00 41.84 227 ASP A CA 1
ATOM 1964 C C . ASP A 1 227 ? 8.223 -12.903 46.770 1.00 41.84 227 ASP A C 1
ATOM 1966 O O . ASP A 1 227 ? 9.288 -13.535 46.972 1.00 41.84 227 ASP A O 1
#

Radius of gyration: 35.19 Å; chains: 1; bounding box: 90×52×98 Å

Organism: NCBI:txid392033